Protein AF-A0A1Y1X0S9-F1 (afdb_monomer)

Nearest PDB structures (foldseek):
  7ung-assembly1_A3  TM=1.661E-01  e=7.640E-01  Homo sapiens
  8otz-assembly1_EP  TM=1.850E-01  e=5.235E+00  Bos taurus

Organism: NCBI:txid1314790

Secondary structure (DSSP, 8-state):
---PPPPHHHHHHHHHHHHHHHHHHHHHHHHHHHHTTSS-BTTTB---HHHHHHHS-HHHHHHHHHHHHHHHHHHHHHHT--SHHHHHHHHHHHHHHHHHHHHTTS--------S-PPS-S--------SS-SS---PPPSSPPPHHHHHHHHHHHHHHHHHHHHHTHHHHTTSTHHHHHHHHHHHHHHHHHHHHHHHHHHHHHHHHHHHHHT-HHHHGGGS--HHHHHHHHHHTT-

pLDDT: mean 83.51, std 18.05, range [36.09, 98.62]

Foldseek 3Di:
DDDDDDDPVLVVLLVVLLVLLVVLLVLLVQLLCQLPQNDADVPPDRDDPVLVPVLDDLVVCQVVLLLLLQLLVLLVVLLVDPDPVSSLVLLLLSLVLSVVCVVVPVDDPDDDPPDDDDPDDDPPPPPDDDDGDRTDRDDDPDRGDNSVSSSSSSVSSSSVSVVCNVCSVVCSVDCSSVSVVSSSVSVVVVSVVSVVSVVVSVVVVVVVVVVVVPVVVVVVPDDPVVVVVVVVVVVVD

Mean predicted aligned error: 10.97 Å

Sequence (237 aa):
MDASPSSPKETHNLDQLKELVLKRISTFAYLQRVQNGQAHYFNTILLTAEDLAHFFDNTRLRRRSYNLFILGTSLGPILDITNTSDYIKALNSMTVEYEHYVNEGGKSRKRNFFRKSKPGEGFSANLQDGEYRYLDIPTTPFELDYLEVLNTLCDIFVVTYNKLMENIQDIGRDSLSELVMKIDAKFKKIAAMMCKDLDVLIHNAIKDELFMIDPLRMSKHGPDAAEEWDTLNALHI

Structure (mmCIF, N/CA/C/O backbone):
data_AF-A0A1Y1X0S9-F1
#
_entry.id   AF-A0A1Y1X0S9-F1
#
loop_
_atom_site.group_PDB
_atom_site.id
_atom_site.type_symbol
_atom_site.label_atom_id
_atom_site.label_alt_id
_atom_site.label_comp_id
_atom_site.label_asym_id
_atom_site.label_entity_id
_atom_site.label_seq_id
_atom_site.pdbx_PDB_ins_code
_atom_site.Cartn_x
_atom_site.Cartn_y
_atom_site.Cartn_z
_atom_site.occupancy
_atom_site.B_iso_or_equiv
_atom_site.auth_seq_id
_atom_site.auth_comp_id
_atom_site.auth_asym_id
_atom_site.auth_atom_id
_atom_site.pdbx_PDB_model_num
ATOM 1 N N . MET A 1 1 ? -37.556 3.990 16.499 1.00 38.53 1 MET A N 1
ATOM 2 C CA . MET A 1 1 ? -36.389 4.547 17.212 1.00 38.53 1 MET A CA 1
ATOM 3 C C . MET A 1 1 ? -35.765 5.525 16.246 1.00 38.53 1 MET A C 1
ATOM 5 O O . MET A 1 1 ? -35.111 5.098 15.305 1.00 38.53 1 MET A O 1
ATOM 9 N N . ASP A 1 2 ? -36.137 6.792 16.385 1.00 41.09 2 ASP A N 1
ATOM 10 C CA . ASP A 1 2 ? -35.805 7.841 15.427 1.00 41.09 2 ASP A CA 1
ATOM 11 C C . ASP A 1 2 ? -34.315 8.171 15.498 1.00 41.09 2 ASP A C 1
ATOM 13 O O . ASP A 1 2 ? -33.781 8.461 16.569 1.00 41.09 2 ASP A O 1
ATOM 17 N N . ALA A 1 3 ? -33.640 8.094 14.352 1.00 52.88 3 ALA A N 1
ATOM 18 C CA . ALA A 1 3 ? -32.293 8.612 14.202 1.00 52.88 3 ALA A CA 1
ATOM 19 C C . ALA A 1 3 ? -32.371 10.141 14.271 1.00 52.88 3 ALA A C 1
ATOM 21 O O . ALA A 1 3 ? -32.902 10.782 13.362 1.00 52.88 3 ALA A O 1
ATOM 22 N N . SER A 1 4 ? -31.869 10.722 15.361 1.00 58.66 4 SER A N 1
ATOM 23 C CA . SER A 1 4 ? -31.646 12.164 15.449 1.00 58.66 4 SER A CA 1
ATOM 24 C C . SER A 1 4 ? -30.831 12.630 14.235 1.00 58.66 4 SER A C 1
ATOM 26 O O . SER A 1 4 ? -29.864 11.952 13.872 1.00 58.66 4 SER A O 1
ATOM 28 N N . PRO A 1 5 ? -31.186 13.755 13.592 1.00 56.94 5 PRO A N 1
ATOM 29 C CA . PRO A 1 5 ? -30.449 14.242 12.434 1.00 56.94 5 PRO A CA 1
ATOM 30 C C . PRO A 1 5 ? -29.002 14.563 12.833 1.00 56.94 5 PRO A C 1
ATOM 32 O O . PRO A 1 5 ? -28.766 15.362 13.740 1.00 56.94 5 PRO A O 1
ATOM 35 N N . SER A 1 6 ? -28.044 13.919 12.161 1.00 62.84 6 SER A N 1
ATOM 36 C CA . SER A 1 6 ? -26.607 14.174 12.316 1.00 62.84 6 SER A CA 1
ATOM 37 C C . SER A 1 6 ? -26.278 15.627 11.983 1.00 62.84 6 SER A C 1
ATOM 39 O O . SER A 1 6 ? -26.867 16.205 11.063 1.00 62.84 6 SER A O 1
ATOM 41 N N . SER A 1 7 ? -25.329 16.226 12.703 1.00 73.38 7 SER A N 1
ATOM 42 C CA . SER A 1 7 ? -24.982 17.632 12.483 1.00 73.38 7 SER A CA 1
ATOM 43 C C . SER A 1 7 ? -24.340 17.850 11.094 1.00 73.38 7 SER A C 1
ATOM 45 O O . SER A 1 7 ? -23.652 16.962 10.591 1.00 73.38 7 SER A O 1
ATOM 47 N N . PRO A 1 8 ? -24.474 19.039 10.465 1.00 73.00 8 PRO A N 1
ATOM 48 C CA . PRO A 1 8 ? -23.851 19.324 9.161 1.00 73.00 8 PRO A CA 1
ATOM 49 C C . PRO A 1 8 ? -22.322 19.147 9.130 1.00 73.00 8 PRO A C 1
ATOM 51 O O . PRO A 1 8 ? -21.727 18.947 8.072 1.00 73.00 8 PRO A O 1
ATOM 54 N N . LYS A 1 9 ? -21.665 19.245 10.295 1.00 74.19 9 LYS A N 1
ATOM 55 C CA . LYS A 1 9 ? -20.225 18.994 10.441 1.00 74.19 9 LYS A CA 1
ATOM 56 C C . LYS A 1 9 ? -19.907 17.498 10.422 1.00 74.19 9 LYS A C 1
ATOM 58 O O . LYS A 1 9 ? -18.939 17.103 9.783 1.00 74.19 9 LYS A O 1
ATOM 63 N N . GLU A 1 10 ? -20.722 16.672 11.079 1.00 71.75 10 GLU A N 1
ATOM 64 C CA . GLU A 1 10 ? -20.573 15.209 11.067 1.00 71.75 10 GLU A CA 1
ATOM 65 C C . GLU A 1 10 ? -20.750 14.638 9.661 1.00 71.75 10 GLU A C 1
ATOM 67 O O . GLU A 1 10 ? -19.950 13.809 9.233 1.00 71.75 10 GLU A O 1
ATOM 72 N N . THR A 1 11 ? -21.742 15.129 8.912 1.00 78.50 11 THR A N 1
ATOM 73 C CA . THR A 1 11 ? -21.963 14.697 7.525 1.00 78.50 11 THR A CA 1
ATOM 74 C C . THR A 1 11 ? -20.769 15.038 6.636 1.00 78.50 11 THR A C 1
ATOM 76 O O . THR A 1 11 ? -20.301 14.189 5.884 1.00 78.50 11 THR A O 1
ATOM 79 N N . HIS A 1 12 ? -20.205 16.242 6.780 1.00 83.62 12 HIS A N 1
ATOM 80 C CA . HIS A 1 12 ? -19.043 16.657 5.997 1.00 83.62 12 HIS A CA 1
ATOM 81 C C . HIS A 1 12 ? -17.793 15.815 6.294 1.00 83.62 12 HIS A C 1
ATOM 83 O O . HIS A 1 12 ? -17.089 15.409 5.371 1.00 83.62 12 HIS A O 1
ATOM 89 N N . ASN A 1 13 ? -17.525 15.521 7.569 1.00 83.94 13 ASN A N 1
ATOM 90 C CA . ASN A 1 13 ? -16.376 14.702 7.964 1.00 83.94 13 ASN A CA 1
ATOM 91 C C . ASN A 1 13 ? -16.497 13.261 7.448 1.00 83.94 13 ASN A C 1
ATOM 93 O O . ASN A 1 13 ? -15.514 12.678 6.989 1.00 83.94 13 ASN A O 1
ATOM 97 N N . LEU A 1 14 ? -17.705 12.695 7.493 1.00 89.94 14 LEU A N 1
ATOM 98 C CA . LEU A 1 14 ? -17.984 11.370 6.950 1.00 89.94 14 LEU A CA 1
ATOM 99 C C . LEU A 1 14 ? -17.766 11.324 5.430 1.00 89.94 14 LEU A C 1
ATOM 101 O O . LEU A 1 14 ? -17.151 10.380 4.931 1.00 89.94 14 LEU A O 1
ATOM 105 N N . ASP A 1 15 ? -18.218 12.347 4.704 1.00 92.06 15 ASP A N 1
ATOM 106 C CA . ASP A 1 15 ? -18.026 12.443 3.254 1.00 92.06 15 ASP A CA 1
ATOM 107 C C . ASP A 1 15 ? -16.541 12.538 2.882 1.00 92.06 15 ASP A C 1
ATOM 109 O O . ASP A 1 15 ? -16.080 11.816 1.995 1.00 92.06 15 ASP A O 1
ATOM 113 N N . GLN A 1 16 ? -15.765 13.353 3.606 1.00 92.19 16 GLN A N 1
ATOM 114 C CA . GLN A 1 16 ? -14.313 13.447 3.418 1.00 92.19 16 GLN A CA 1
ATOM 115 C C . GLN A 1 16 ? -13.613 12.104 3.658 1.00 92.19 16 GLN A C 1
ATOM 117 O O . GLN A 1 16 ? -12.748 11.696 2.878 1.00 92.19 16 GLN A O 1
ATOM 122 N N . LEU A 1 17 ? -13.988 11.398 4.729 1.00 95.12 17 LEU A N 1
ATOM 123 C CA . LEU A 1 17 ? -13.414 10.097 5.054 1.00 95.12 17 LEU A CA 1
ATOM 124 C C . LEU A 1 17 ? -13.743 9.061 3.972 1.00 95.12 17 LEU A C 1
ATOM 126 O O . LEU A 1 17 ? -12.865 8.318 3.531 1.00 95.12 17 LEU A O 1
ATOM 130 N N . LYS A 1 18 ? -14.993 9.044 3.502 1.00 96.12 18 LYS A N 1
ATOM 131 C CA . LYS A 1 18 ? -15.447 8.167 2.421 1.00 96.12 18 LYS A CA 1
ATOM 132 C C . LYS A 1 18 ? -14.680 8.428 1.127 1.00 96.12 18 LYS A C 1
ATOM 134 O O . LYS A 1 18 ? -14.218 7.488 0.481 1.00 96.12 18 LYS A O 1
ATOM 139 N N . GLU A 1 19 ? -14.520 9.696 0.756 1.00 97.06 19 GLU A N 1
ATOM 140 C CA . GLU A 1 19 ? -13.765 10.092 -0.431 1.00 97.06 19 GLU A CA 1
ATOM 141 C C . GLU A 1 19 ? -12.302 9.641 -0.339 1.00 97.06 19 GLU A C 1
ATOM 143 O O . GLU A 1 19 ? -11.758 9.090 -1.300 1.00 97.06 19 GLU A O 1
ATOM 148 N N . LEU A 1 20 ? -11.671 9.819 0.825 1.00 97.25 20 LEU A N 1
ATOM 149 C CA . LEU A 1 20 ? -10.306 9.367 1.080 1.00 97.25 20 LEU A CA 1
ATOM 150 C C . LEU A 1 20 ? -10.172 7.852 0.889 1.00 97.25 20 LEU A C 1
ATOM 152 O O . LEU A 1 20 ? -9.290 7.409 0.147 1.00 97.25 20 LEU A O 1
ATOM 156 N N . VAL A 1 21 ? -11.045 7.065 1.524 1.00 98.19 21 VAL A N 1
ATOM 157 C CA . VAL A 1 21 ? -11.010 5.595 1.459 1.00 98.19 21 VAL A CA 1
ATOM 158 C C . VAL A 1 21 ? -11.186 5.113 0.016 1.00 98.19 21 VAL A C 1
ATOM 160 O O . VAL A 1 21 ? -10.375 4.327 -0.473 1.00 98.19 21 VAL A O 1
ATOM 163 N N . LEU A 1 22 ? -12.166 5.656 -0.713 1.00 98.38 22 LEU A N 1
ATOM 164 C CA . LEU A 1 22 ? -12.402 5.323 -2.123 1.00 98.38 22 LEU A CA 1
ATOM 165 C C . LEU A 1 22 ? -11.214 5.678 -3.027 1.00 98.38 22 LEU A C 1
ATOM 167 O O . LEU A 1 22 ? -10.819 4.884 -3.889 1.00 98.38 22 LEU A O 1
ATOM 171 N N . LYS A 1 23 ? -10.605 6.852 -2.822 1.00 98.31 23 LYS A N 1
ATOM 172 C CA . LYS A 1 23 ? -9.402 7.261 -3.559 1.00 98.31 23 LYS A CA 1
ATOM 173 C C . LYS A 1 23 ? -8.240 6.305 -3.308 1.00 98.31 23 LYS A C 1
ATOM 175 O O . LYS A 1 23 ? -7.487 6.014 -4.238 1.00 98.31 23 LYS A O 1
ATOM 180 N N . ARG A 1 24 ? -8.088 5.788 -2.086 1.00 98.25 24 ARG A N 1
ATOM 181 C CA . ARG A 1 24 ? -7.019 4.838 -1.740 1.00 98.25 24 ARG A CA 1
ATOM 182 C C . ARG A 1 24 ? -7.230 3.463 -2.342 1.00 98.25 24 ARG A C 1
ATOM 184 O O . ARG A 1 24 ? -6.286 2.955 -2.942 1.00 98.25 24 ARG A O 1
ATOM 191 N N . ILE A 1 25 ? -8.451 2.930 -2.282 1.00 98.62 25 ILE A N 1
ATOM 192 C CA . ILE A 1 25 ? -8.826 1.693 -2.986 1.00 98.62 25 ILE A CA 1
ATOM 193 C C . ILE A 1 25 ? -8.451 1.816 -4.465 1.00 98.62 25 ILE A C 1
ATOM 195 O O . ILE A 1 25 ? -7.725 0.981 -4.999 1.00 98.62 25 ILE A O 1
ATOM 199 N N . SER A 1 26 ? -8.862 2.919 -5.097 1.00 98.25 26 SER A N 1
ATOM 200 C CA . SER A 1 26 ? -8.573 3.180 -6.510 1.00 98.25 26 SER A CA 1
ATOM 201 C C . SER A 1 26 ? -7.072 3.289 -6.789 1.00 98.25 26 SER A C 1
ATOM 203 O O . SER A 1 26 ? -6.600 2.786 -7.802 1.00 98.25 26 SER A O 1
ATOM 205 N N . THR A 1 27 ? -6.316 3.925 -5.888 1.00 97.88 27 THR A N 1
ATOM 206 C CA . THR A 1 27 ? -4.865 4.112 -6.031 1.00 97.88 27 THR A CA 1
ATOM 207 C C . THR A 1 27 ? -4.131 2.773 -6.011 1.00 97.88 27 THR A C 1
ATOM 209 O O . THR A 1 27 ? -3.364 2.495 -6.928 1.00 97.88 27 THR A O 1
ATOM 212 N N . PHE A 1 28 ? -4.363 1.936 -4.996 1.00 98.25 28 PHE A N 1
ATOM 213 C CA . PHE A 1 28 ? -3.659 0.656 -4.872 1.00 98.25 28 PHE A CA 1
ATOM 214 C C . PHE A 1 28 ? -4.083 -0.343 -5.952 1.00 98.25 28 PHE A C 1
ATOM 216 O O . PHE A 1 28 ? -3.218 -0.970 -6.557 1.00 98.25 28 PHE A O 1
ATOM 223 N N . ALA A 1 29 ? -5.376 -0.400 -6.292 1.00 97.62 29 ALA A N 1
ATOM 224 C CA . ALA A 1 29 ? -5.854 -1.216 -7.409 1.00 97.62 29 ALA A CA 1
ATOM 225 C C . ALA A 1 29 ? -5.250 -0.767 -8.752 1.00 97.62 29 ALA A C 1
ATOM 227 O O . ALA A 1 29 ? -4.944 -1.578 -9.622 1.00 97.62 29 ALA A O 1
ATOM 228 N N . TYR A 1 30 ? -5.063 0.538 -8.954 1.00 96.75 30 TYR A N 1
ATOM 229 C CA . TYR A 1 30 ? -4.401 1.051 -10.149 1.00 96.75 30 TYR A CA 1
ATOM 230 C C . TYR A 1 30 ? -2.908 0.704 -10.187 1.00 96.75 30 TYR A C 1
ATOM 232 O O . TYR A 1 30 ? -2.446 0.214 -11.215 1.00 96.75 30 TYR A O 1
ATOM 240 N N . LEU A 1 31 ? -2.174 0.911 -9.088 1.00 95.56 31 LEU A N 1
ATOM 241 C CA . LEU A 1 31 ? -0.746 0.584 -9.014 1.00 95.56 31 LEU A CA 1
ATOM 242 C C . LEU A 1 31 ? -0.493 -0.897 -9.311 1.00 95.56 31 LEU A C 1
ATOM 244 O O . LEU A 1 31 ? 0.385 -1.211 -10.110 1.00 95.56 31 LEU A O 1
ATOM 248 N N . GLN A 1 32 ? -1.318 -1.781 -8.755 1.00 94.75 32 GLN A N 1
ATOM 249 C CA . GLN A 1 32 ? -1.261 -3.212 -9.035 1.00 94.75 32 GLN A CA 1
ATOM 250 C C . GLN A 1 32 ? -1.503 -3.523 -10.521 1.00 94.75 32 GLN A C 1
ATOM 252 O O . GLN A 1 32 ? -0.747 -4.269 -11.138 1.00 94.75 32 GLN A O 1
ATOM 257 N N . ARG A 1 33 ? -2.537 -2.930 -11.138 1.00 94.50 33 ARG A N 1
ATOM 258 C CA . ARG A 1 33 ? -2.804 -3.137 -12.572 1.00 94.50 33 ARG A CA 1
ATOM 259 C C . ARG A 1 33 ? -1.649 -2.664 -13.447 1.00 94.50 33 ARG A C 1
ATOM 261 O O . ARG A 1 33 ? -1.342 -3.331 -14.427 1.00 94.50 33 ARG A O 1
ATOM 268 N N . VAL A 1 34 ? -1.008 -1.544 -13.111 1.00 93.50 34 VAL A N 1
ATOM 269 C CA . VAL A 1 34 ? 0.185 -1.075 -13.836 1.00 93.50 34 VAL A CA 1
ATOM 270 C C . VAL A 1 34 ? 1.329 -2.081 -13.698 1.00 93.50 34 VAL A C 1
ATOM 272 O O . VAL A 1 34 ? 1.944 -2.438 -14.696 1.00 93.50 34 VAL A O 1
ATOM 275 N N . GLN A 1 35 ? 1.585 -2.576 -12.487 1.00 90.69 35 GLN A N 1
ATOM 276 C CA . GLN A 1 35 ? 2.663 -3.537 -12.214 1.00 90.69 35 GLN A CA 1
ATOM 277 C C . GLN A 1 35 ? 2.447 -4.899 -12.882 1.00 90.69 35 GLN A C 1
ATOM 279 O O . GLN A 1 35 ? 3.408 -5.572 -13.231 1.00 90.69 35 GLN A O 1
ATOM 284 N N . ASN A 1 36 ? 1.196 -5.277 -13.129 1.00 89.75 36 ASN A N 1
ATOM 285 C CA . ASN A 1 36 ? 0.851 -6.503 -13.846 1.00 89.75 36 ASN A CA 1
ATOM 286 C C . ASN A 1 36 ? 0.715 -6.306 -15.368 1.00 89.75 36 ASN A C 1
ATOM 288 O O . ASN A 1 36 ? 0.225 -7.202 -16.055 1.00 89.75 36 ASN A O 1
ATOM 292 N N . GLY A 1 37 ? 1.076 -5.133 -15.907 1.00 89.38 37 GLY A N 1
ATOM 293 C CA . GLY A 1 37 ? 0.943 -4.829 -17.338 1.00 89.38 37 GLY A CA 1
ATOM 294 C C . GLY A 1 37 ? -0.511 -4.759 -17.831 1.00 89.38 37 GLY A C 1
ATOM 295 O O . GLY A 1 37 ? -0.782 -4.922 -19.017 1.00 89.38 37 GLY A O 1
ATOM 296 N N . GLN A 1 38 ? -1.472 -4.535 -16.931 1.00 91.38 38 GLN A N 1
ATOM 297 C CA . GLN A 1 38 ? -2.910 -4.459 -17.226 1.00 91.38 38 GLN A CA 1
ATOM 298 C C . GLN A 1 38 ? -3.417 -3.019 -17.396 1.00 91.38 38 GLN A C 1
ATOM 300 O O . GLN A 1 38 ? -4.575 -2.805 -17.764 1.00 91.38 38 GLN A O 1
ATOM 305 N N . ALA A 1 39 ? -2.591 -2.018 -17.089 1.00 93.31 39 ALA A N 1
ATOM 306 C CA . ALA A 1 39 ? -2.928 -0.610 -17.241 1.00 93.31 39 ALA A CA 1
ATOM 307 C C . ALA A 1 39 ? -1.709 0.210 -17.665 1.00 93.31 39 ALA A C 1
ATOM 309 O O . ALA A 1 39 ? -0.594 -0.030 -17.209 1.00 93.31 39 ALA A O 1
ATOM 310 N N . HIS A 1 40 ? -1.950 1.224 -18.494 1.00 92.31 40 HIS A N 1
ATOM 311 C CA . HIS A 1 40 ? -0.938 2.222 -18.819 1.00 92.31 40 HIS A CA 1
ATOM 312 C C . HIS A 1 40 ? -0.753 3.157 -17.630 1.00 92.31 40 HIS A C 1
ATOM 314 O O . HIS A 1 40 ? -1.737 3.598 -17.023 1.00 92.31 40 HIS A O 1
ATOM 320 N N . TYR A 1 41 ? 0.489 3.523 -17.336 1.00 91.56 41 TYR A N 1
ATOM 321 C CA . TYR A 1 41 ? 0.737 4.531 -16.326 1.00 91.56 41 TYR A CA 1
ATOM 322 C C . TYR A 1 41 ? 0.438 5.929 -16.880 1.00 91.56 41 TYR A C 1
ATOM 324 O O . TYR A 1 41 ? 1.027 6.356 -17.872 1.00 91.56 41 TYR A O 1
ATOM 332 N N . PHE A 1 42 ? -0.527 6.616 -16.266 1.00 87.44 42 PHE A N 1
ATOM 333 C CA . PHE A 1 42 ? -1.089 7.910 -16.668 1.00 87.44 42 PHE A CA 1
ATOM 334 C C . PHE A 1 42 ? -1.511 7.978 -18.143 1.00 87.44 42 PHE A C 1
ATOM 336 O O . PHE A 1 42 ? -1.497 9.047 -18.743 1.00 87.44 42 PHE A O 1
ATOM 343 N N . ASN A 1 43 ? -1.946 6.845 -18.710 1.00 87.00 43 ASN A N 1
ATOM 344 C CA . ASN A 1 43 ? -2.291 6.705 -20.131 1.00 87.00 43 ASN A CA 1
ATOM 345 C C . ASN A 1 43 ? -1.134 7.031 -21.095 1.00 87.00 43 ASN A C 1
ATOM 347 O O . ASN A 1 43 ? -1.390 7.360 -22.250 1.00 87.00 43 ASN A O 1
ATOM 351 N N . THR A 1 44 ? 0.115 6.935 -20.630 1.00 87.81 44 THR A N 1
ATOM 352 C CA . THR A 1 44 ? 1.298 7.255 -21.438 1.00 87.81 44 THR A CA 1
ATOM 353 C C . THR A 1 44 ? 2.024 5.991 -21.882 1.00 87.81 44 THR A C 1
ATOM 355 O O . THR A 1 44 ? 2.088 5.723 -23.072 1.00 87.81 44 THR A O 1
ATOM 358 N N . ILE A 1 45 ? 2.536 5.195 -20.937 1.00 89.69 45 ILE A N 1
ATOM 359 C CA . ILE A 1 45 ? 3.354 4.006 -21.229 1.00 89.69 45 ILE A CA 1
ATOM 360 C C . ILE A 1 45 ? 2.757 2.772 -20.564 1.00 89.69 45 ILE A C 1
ATOM 362 O O . ILE A 1 45 ? 2.290 2.834 -19.422 1.00 89.69 45 ILE A O 1
ATOM 366 N N . LEU A 1 46 ? 2.795 1.647 -21.279 1.00 92.44 46 LEU A N 1
ATOM 367 C CA . LEU A 1 46 ? 2.537 0.322 -20.730 1.00 92.44 46 LEU A CA 1
ATOM 368 C C . LEU A 1 46 ? 3.865 -0.316 -20.322 1.00 92.44 46 LEU A C 1
ATOM 370 O O . LEU A 1 46 ? 4.697 -0.600 -21.175 1.00 92.44 46 LEU A O 1
ATOM 374 N N . LEU A 1 47 ? 4.055 -0.538 -19.024 1.00 91.56 47 LEU A N 1
ATOM 375 C CA . LEU A 1 47 ? 5.254 -1.192 -18.508 1.00 91.56 47 LEU A CA 1
ATOM 376 C C . LEU A 1 47 ? 5.130 -2.705 -18.685 1.00 91.56 47 LEU A C 1
ATOM 378 O O . LEU A 1 47 ? 4.132 -3.301 -18.270 1.00 91.56 47 LEU A O 1
ATOM 382 N N . THR A 1 48 ? 6.138 -3.326 -19.290 1.00 90.88 48 THR A N 1
ATOM 383 C CA . THR A 1 48 ? 6.202 -4.782 -19.417 1.00 90.88 48 THR A CA 1
ATOM 384 C C . THR A 1 48 ? 6.766 -5.418 -18.145 1.00 90.88 48 THR A C 1
ATOM 386 O O . THR A 1 48 ? 7.426 -4.770 -17.329 1.00 90.88 48 THR A O 1
ATOM 389 N N . ALA A 1 49 ? 6.534 -6.722 -17.976 1.00 90.62 49 ALA A N 1
ATOM 390 C CA . ALA A 1 49 ? 7.147 -7.479 -16.885 1.00 90.62 49 ALA A CA 1
ATOM 391 C C . ALA A 1 49 ? 8.688 -7.444 -16.949 1.00 90.62 49 ALA A C 1
ATOM 393 O O . ALA A 1 49 ? 9.342 -7.460 -15.909 1.00 90.62 49 ALA A O 1
ATOM 394 N N . GLU A 1 50 ? 9.262 -7.354 -18.152 1.00 91.06 50 GLU A N 1
ATOM 395 C CA . GLU A 1 50 ? 10.708 -7.249 -18.360 1.00 91.06 50 GLU A CA 1
ATOM 396 C C . GLU A 1 50 ? 11.249 -5.891 -17.895 1.00 91.06 50 GLU A C 1
ATOM 398 O O . GLU A 1 50 ? 12.226 -5.857 -17.147 1.00 91.06 50 GLU A O 1
ATOM 403 N N . ASP A 1 51 ? 10.567 -4.789 -18.232 1.00 91.94 51 ASP A N 1
ATOM 404 C CA . ASP A 1 51 ? 10.942 -3.440 -17.776 1.00 91.94 51 ASP A CA 1
ATOM 405 C C . ASP A 1 51 ? 10.988 -3.366 -16.246 1.00 91.94 51 ASP A C 1
ATOM 407 O O . ASP A 1 51 ? 11.922 -2.824 -15.647 1.00 91.94 51 ASP A O 1
ATOM 411 N N . LEU A 1 52 ? 9.974 -3.951 -15.603 1.00 92.94 52 LEU A N 1
ATOM 412 C CA . LEU A 1 52 ? 9.859 -4.002 -14.151 1.00 92.94 52 LEU A CA 1
ATOM 413 C C . LEU A 1 52 ? 10.950 -4.885 -13.538 1.00 92.94 52 LEU A C 1
ATOM 415 O O . LEU A 1 52 ? 11.624 -4.447 -12.606 1.00 92.94 52 LEU A O 1
ATOM 419 N N . ALA A 1 53 ? 11.164 -6.093 -14.063 1.00 92.06 53 ALA A N 1
ATOM 420 C CA . ALA A 1 53 ? 12.185 -7.010 -13.560 1.00 92.06 53 ALA A CA 1
ATOM 421 C C . ALA A 1 53 ? 13.603 -6.432 -13.700 1.00 92.06 53 ALA A C 1
ATOM 423 O O . ALA A 1 53 ? 14.424 -6.574 -12.794 1.00 92.06 53 ALA A O 1
ATOM 424 N N . HIS A 1 54 ? 13.885 -5.728 -14.799 1.00 91.81 54 HIS A N 1
ATOM 425 C CA . HIS A 1 54 ? 15.169 -5.065 -15.012 1.00 91.81 54 HIS A CA 1
ATOM 426 C C . HIS A 1 54 ? 15.372 -3.875 -14.059 1.00 91.81 54 HIS A C 1
ATOM 428 O O . HIS A 1 54 ? 16.477 -3.628 -13.571 1.00 91.81 54 HIS A O 1
ATOM 434 N N . PHE A 1 55 ? 14.309 -3.121 -13.763 1.00 93.06 55 PHE A N 1
ATOM 435 C CA . PHE A 1 55 ? 14.387 -1.962 -12.877 1.00 93.06 55 PHE A CA 1
ATOM 436 C C . PHE A 1 55 ? 14.484 -2.340 -11.388 1.00 93.06 55 PHE A C 1
ATOM 438 O O . PHE A 1 55 ? 15.257 -1.738 -10.626 1.00 93.06 55 PHE A O 1
ATOM 445 N N . PHE A 1 56 ? 13.704 -3.333 -10.956 1.00 93.94 56 PHE A N 1
ATOM 446 C CA . PHE A 1 56 ? 13.568 -3.738 -9.560 1.00 93.94 56 PHE A CA 1
ATOM 447 C C . PHE A 1 56 ? 14.491 -4.912 -9.197 1.00 93.94 56 PHE A C 1
ATOM 449 O O . PHE A 1 56 ? 14.055 -6.041 -9.012 1.00 93.94 56 PHE A O 1
ATOM 456 N N . ASP A 1 57 ? 15.781 -4.620 -9.011 1.00 94.06 57 ASP A N 1
ATOM 457 C CA . ASP A 1 57 ? 16.758 -5.615 -8.547 1.00 94.06 57 ASP A CA 1
ATOM 458 C C . ASP A 1 57 ? 16.489 -6.098 -7.104 1.00 94.06 57 ASP A C 1
ATOM 460 O O . ASP A 1 57 ? 16.556 -5.322 -6.139 1.00 94.06 57 ASP A O 1
ATOM 464 N N . ASN A 1 58 ? 16.246 -7.404 -6.958 1.00 93.94 58 ASN A N 1
ATOM 465 C CA . ASN A 1 58 ? 15.937 -8.058 -5.682 1.00 93.94 58 ASN A CA 1
ATOM 466 C C . ASN A 1 58 ? 17.079 -7.950 -4.662 1.00 93.94 58 ASN A C 1
ATOM 468 O O . ASN A 1 58 ? 16.823 -7.703 -3.480 1.00 93.94 58 ASN A O 1
ATOM 472 N N . THR A 1 59 ? 18.337 -8.008 -5.111 1.00 93.31 59 THR A N 1
ATOM 473 C CA . THR A 1 59 ? 19.504 -7.916 -4.218 1.00 93.31 59 THR A CA 1
ATOM 474 C C . THR A 1 59 ? 19.556 -6.550 -3.529 1.00 93.31 59 THR A C 1
ATOM 476 O O . THR A 1 59 ? 19.702 -6.447 -2.306 1.00 93.31 59 THR A O 1
ATOM 479 N N . ARG A 1 60 ? 19.394 -5.476 -4.310 1.00 94.69 60 ARG A N 1
ATOM 480 C CA . ARG A 1 60 ? 19.374 -4.084 -3.847 1.00 94.69 60 ARG A CA 1
ATOM 481 C C . ARG A 1 60 ? 18.145 -3.785 -2.997 1.00 94.69 60 ARG A C 1
ATOM 483 O O . ARG A 1 60 ? 18.232 -3.010 -2.042 1.00 94.69 60 ARG A O 1
ATOM 490 N N . LEU A 1 61 ? 17.003 -4.385 -3.329 1.00 95.25 61 LEU A N 1
ATOM 491 C CA . LEU A 1 61 ? 15.725 -4.129 -2.663 1.00 95.25 61 LEU A CA 1
ATOM 492 C C . LEU A 1 61 ? 15.442 -5.060 -1.488 1.00 95.25 61 LEU A C 1
ATOM 494 O O . LEU A 1 61 ? 14.497 -4.800 -0.750 1.00 95.25 61 LEU A O 1
ATOM 498 N N . ARG A 1 62 ? 16.297 -6.050 -1.220 1.00 93.25 62 ARG A N 1
ATOM 499 C CA . ARG A 1 62 ? 16.118 -7.081 -0.189 1.00 93.25 62 ARG A CA 1
ATOM 500 C C . ARG A 1 62 ? 15.560 -6.574 1.140 1.00 93.25 62 ARG A C 1
ATOM 502 O O . ARG A 1 62 ? 14.607 -7.134 1.676 1.00 93.25 62 ARG A O 1
ATOM 509 N N . ARG A 1 63 ? 16.139 -5.503 1.695 1.00 92.56 63 ARG A N 1
ATOM 510 C CA . ARG A 1 63 ? 15.674 -4.929 2.972 1.00 92.56 63 ARG A CA 1
ATOM 511 C C . ARG A 1 63 ? 14.276 -4.323 2.853 1.00 92.56 63 ARG A C 1
ATOM 513 O O . ARG A 1 63 ? 13.471 -4.457 3.767 1.00 92.56 63 ARG A O 1
ATOM 520 N N . ARG A 1 64 ? 13.994 -3.649 1.740 1.00 94.62 64 ARG A N 1
ATOM 521 C CA . ARG A 1 64 ? 12.686 -3.055 1.463 1.00 94.62 64 ARG A CA 1
ATOM 522 C C . ARG A 1 64 ? 11.639 -4.143 1.234 1.00 94.62 64 ARG A C 1
ATOM 524 O O . ARG A 1 64 ? 10.585 -4.050 1.851 1.00 94.62 64 ARG A O 1
ATOM 531 N N . SER A 1 65 ? 11.949 -5.181 0.454 1.00 95.94 65 SER A N 1
ATOM 532 C CA . SER A 1 65 ? 11.082 -6.352 0.269 1.00 95.94 65 SER A CA 1
ATOM 533 C C . SER A 1 65 ? 10.722 -6.974 1.614 1.00 95.94 65 SER A C 1
ATOM 535 O O . SER A 1 65 ? 9.554 -7.185 1.902 1.00 95.94 65 SER A O 1
ATOM 537 N N . TYR A 1 66 ? 11.710 -7.180 2.487 1.00 94.94 66 TYR A N 1
ATOM 538 C CA . TYR A 1 66 ? 11.478 -7.770 3.804 1.00 94.94 66 TYR A CA 1
ATOM 539 C C . TYR A 1 66 ? 10.619 -6.892 4.724 1.00 94.94 66 TYR A C 1
ATOM 541 O O . TYR A 1 66 ? 9.710 -7.392 5.379 1.00 94.94 66 TYR A O 1
ATOM 549 N N . ASN A 1 67 ? 10.847 -5.576 4.738 1.00 95.31 67 ASN A N 1
ATOM 550 C CA . ASN A 1 67 ? 10.004 -4.658 5.505 1.00 95.31 67 ASN A CA 1
ATOM 551 C C . ASN A 1 67 ? 8.550 -4.674 4.999 1.00 95.31 67 ASN A C 1
ATOM 553 O O . ASN A 1 67 ? 7.620 -4.775 5.794 1.00 95.31 67 ASN A O 1
ATOM 557 N N . LEU A 1 68 ? 8.343 -4.611 3.681 1.00 96.56 68 LEU A N 1
ATOM 558 C CA . LEU A 1 68 ? 7.002 -4.667 3.094 1.00 96.56 68 LEU A CA 1
ATOM 559 C C . LEU A 1 68 ? 6.323 -6.021 3.337 1.00 96.56 68 LEU A C 1
ATOM 561 O O . LEU A 1 68 ? 5.124 -6.057 3.602 1.00 96.56 68 LEU A O 1
ATOM 565 N N . PHE A 1 69 ? 7.092 -7.109 3.322 1.00 96.44 69 PHE A N 1
ATOM 566 C CA . PHE A 1 69 ? 6.604 -8.447 3.636 1.00 96.44 69 PHE A CA 1
ATOM 567 C C . PHE A 1 69 ? 6.093 -8.540 5.076 1.00 96.44 69 PHE A C 1
ATOM 569 O O . PHE A 1 69 ? 4.964 -8.971 5.277 1.00 96.44 69 PHE A O 1
ATOM 576 N N . ILE A 1 70 ? 6.863 -8.044 6.053 1.00 95.50 70 ILE A N 1
ATOM 577 C CA . ILE A 1 70 ? 6.436 -7.953 7.462 1.00 95.50 70 ILE A CA 1
ATOM 578 C C . ILE A 1 70 ? 5.124 -7.184 7.587 1.00 95.50 70 ILE A C 1
ATOM 580 O O . ILE A 1 70 ? 4.224 -7.611 8.305 1.00 95.50 70 ILE A O 1
ATOM 584 N N . LEU A 1 71 ? 4.994 -6.048 6.896 1.00 96.94 71 LEU A N 1
ATOM 585 C CA . LEU A 1 71 ? 3.756 -5.274 6.929 1.00 96.94 71 LEU A CA 1
ATOM 586 C C . LEU A 1 71 ? 2.573 -6.086 6.382 1.00 96.94 71 LEU A C 1
ATOM 588 O O . LEU A 1 71 ? 1.514 -6.112 7.006 1.00 96.94 71 LEU A O 1
ATOM 592 N N . GLY A 1 72 ? 2.763 -6.753 5.242 1.00 96.44 72 GLY A N 1
ATOM 593 C CA . GLY A 1 72 ? 1.744 -7.591 4.614 1.00 96.44 72 GLY A CA 1
ATOM 594 C C . GLY A 1 72 ? 1.300 -8.750 5.507 1.00 96.44 72 GLY A C 1
ATOM 595 O O . GLY A 1 72 ? 0.103 -8.927 5.725 1.00 96.44 72 GLY A O 1
ATOM 596 N N . THR A 1 73 ? 2.239 -9.502 6.088 1.00 94.56 73 THR A N 1
ATOM 597 C CA . THR A 1 73 ? 1.914 -10.633 6.974 1.00 94.56 73 THR A CA 1
ATOM 598 C C . THR A 1 73 ? 1.259 -10.171 8.273 1.00 94.56 73 THR A C 1
ATOM 600 O O . THR A 1 73 ? 0.285 -10.776 8.718 1.00 94.56 73 THR A O 1
ATOM 603 N N . SER A 1 74 ? 1.716 -9.049 8.835 1.00 96.31 74 SER A N 1
ATOM 604 C CA . SER A 1 74 ? 1.147 -8.458 10.055 1.00 96.31 74 SER A CA 1
ATOM 605 C C . SER A 1 74 ? -0.286 -7.956 9.863 1.00 96.31 74 SER A C 1
ATOM 607 O O . SER A 1 74 ? -1.055 -7.917 10.820 1.00 96.31 74 SER A O 1
ATOM 609 N N . LEU A 1 75 ? -0.679 -7.578 8.641 1.00 96.88 75 LEU A N 1
ATOM 610 C CA . LEU A 1 75 ? -2.052 -7.161 8.341 1.00 96.88 75 LEU A CA 1
ATOM 611 C C . LEU A 1 75 ? -3.051 -8.323 8.378 1.00 96.88 75 LEU A C 1
ATOM 613 O O . LEU A 1 75 ? -4.205 -8.087 8.726 1.00 96.88 75 LEU A O 1
ATOM 617 N N . GLY A 1 76 ? -2.628 -9.555 8.077 1.00 94.50 76 GLY A N 1
ATOM 618 C CA . GLY A 1 76 ? -3.512 -10.726 8.012 1.00 94.50 76 GLY A CA 1
ATOM 619 C C . GLY A 1 76 ? -4.365 -10.912 9.276 1.00 94.50 76 GLY A C 1
ATOM 620 O O . GLY A 1 76 ? -5.582 -10.756 9.202 1.00 94.50 76 GLY A O 1
ATOM 621 N N . PRO A 1 77 ? -3.758 -11.123 10.460 1.00 94.94 77 PRO A N 1
ATOM 622 C CA . PRO A 1 77 ? -4.507 -11.285 11.710 1.00 94.94 77 PRO A CA 1
ATOM 623 C C . PRO A 1 77 ? -5.345 -10.058 12.103 1.00 94.94 77 PRO A C 1
ATOM 625 O O . PRO A 1 77 ? -6.364 -10.183 12.779 1.00 94.94 77 PRO A O 1
ATOM 628 N N . ILE A 1 78 ? -4.930 -8.853 11.695 1.00 97.38 78 ILE A N 1
ATOM 629 C CA . ILE A 1 78 ? -5.675 -7.613 11.958 1.00 97.38 78 ILE A CA 1
ATOM 630 C C . ILE A 1 78 ? -6.972 -7.591 11.139 1.00 97.38 78 ILE A C 1
ATOM 632 O O . ILE A 1 78 ? -8.016 -7.156 11.630 1.00 97.38 78 ILE A O 1
ATOM 636 N N . LEU A 1 79 ? -6.935 -8.096 9.904 1.00 97.06 79 LEU A N 1
ATOM 637 C CA . LEU A 1 79 ? -8.106 -8.201 9.034 1.00 97.06 79 LEU A CA 1
ATOM 638 C C . LEU A 1 79 ? -9.146 -9.209 9.541 1.00 97.06 79 LEU A C 1
ATOM 640 O O . LEU A 1 79 ? -10.316 -9.060 9.191 1.00 97.06 79 LEU A O 1
ATOM 644 N N . ASP A 1 80 ? -8.791 -10.122 10.441 1.00 96.44 80 ASP A N 1
ATOM 645 C CA . ASP A 1 80 ? -9.746 -11.049 11.064 1.00 96.44 80 ASP A CA 1
ATOM 646 C C . ASP A 1 80 ? -10.541 -10.420 12.231 1.00 96.44 80 ASP A C 1
ATOM 648 O O . ASP A 1 80 ? -11.548 -10.971 12.678 1.00 96.44 80 ASP A O 1
ATOM 652 N N . ILE A 1 81 ? -10.145 -9.237 12.726 1.00 97.31 81 ILE A N 1
ATOM 653 C CA . ILE A 1 81 ? -10.825 -8.566 13.850 1.00 97.31 81 ILE A CA 1
ATOM 654 C C . ILE A 1 81 ? -12.194 -8.038 13.407 1.00 97.31 81 ILE A C 1
ATOM 656 O O . ILE A 1 81 ? -12.2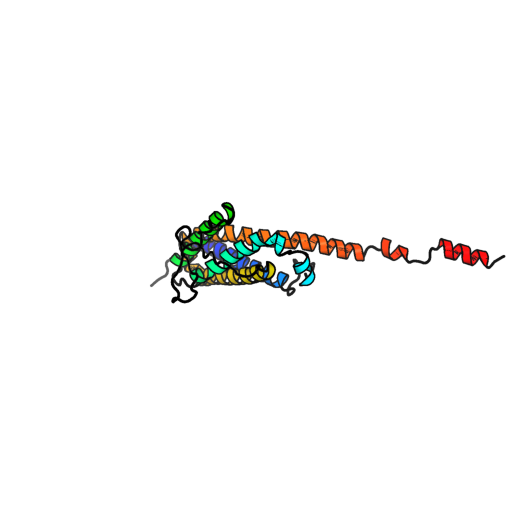75 -7.095 12.624 1.00 97.31 81 ILE A O 1
ATOM 660 N N . THR A 1 82 ? -13.284 -8.599 13.924 1.00 96.12 82 THR A N 1
ATOM 661 C CA . THR A 1 82 ? -14.649 -8.230 13.507 1.00 96.12 82 THR A CA 1
ATOM 662 C C . THR A 1 82 ? -15.136 -6.907 14.094 1.00 96.12 82 THR A C 1
ATOM 664 O O . THR A 1 82 ? -15.847 -6.166 13.423 1.00 96.12 82 THR A O 1
ATOM 667 N N . ASN A 1 83 ? -14.758 -6.582 15.334 1.00 95.88 83 ASN A N 1
ATOM 668 C CA . ASN A 1 83 ? -15.153 -5.327 15.968 1.00 95.88 83 ASN A CA 1
ATOM 669 C C . ASN A 1 83 ? -14.427 -4.131 15.324 1.00 95.88 83 ASN A C 1
ATOM 671 O O . ASN A 1 83 ? -13.200 -4.063 15.350 1.00 95.88 83 ASN A O 1
ATOM 675 N N . THR A 1 84 ? -15.181 -3.156 14.810 1.00 94.88 84 THR A N 1
ATOM 676 C CA . THR A 1 84 ? -14.648 -1.974 14.108 1.00 94.88 84 THR A CA 1
ATOM 677 C C . THR A 1 84 ? -13.681 -1.143 14.955 1.00 94.88 84 THR A C 1
ATOM 679 O O . THR A 1 84 ? -12.635 -0.717 14.464 1.00 94.88 84 THR A O 1
ATOM 682 N N . SER A 1 85 ? -13.996 -0.916 16.235 1.00 94.88 85 SER A N 1
ATOM 683 C CA . SER A 1 85 ? -13.149 -0.114 17.128 1.00 94.88 85 SER A CA 1
ATOM 684 C C . SER A 1 85 ? -11.818 -0.811 17.396 1.00 94.88 85 SER A C 1
ATOM 686 O O . SER A 1 85 ? -10.758 -0.190 17.288 1.00 94.88 85 SER A O 1
ATOM 688 N N . ASP A 1 86 ? -11.868 -2.107 17.706 1.00 96.00 86 ASP A N 1
ATOM 689 C CA . ASP A 1 86 ? -10.676 -2.908 17.985 1.00 96.00 86 ASP A CA 1
ATOM 690 C C . ASP A 1 86 ? -9.822 -3.088 16.732 1.00 96.00 86 ASP A C 1
ATOM 692 O O . ASP A 1 86 ? -8.602 -2.954 16.806 1.00 96.00 86 ASP A O 1
ATOM 696 N N . TYR A 1 87 ? -10.455 -3.287 15.572 1.00 97.44 87 TYR A N 1
ATOM 697 C CA . TYR A 1 87 ? -9.785 -3.354 14.277 1.00 97.44 87 TYR A CA 1
ATOM 698 C C . TYR A 1 87 ? -8.962 -2.091 14.010 1.00 97.44 87 TYR A C 1
ATOM 700 O O . TYR A 1 87 ? -7.766 -2.179 13.744 1.00 97.44 87 TYR A O 1
ATOM 708 N N . ILE A 1 88 ? -9.563 -0.905 14.143 1.00 97.12 88 ILE A N 1
ATOM 709 C CA . ILE A 1 88 ? -8.884 0.370 13.857 1.00 97.12 88 ILE A CA 1
ATOM 710 C C . ILE A 1 88 ? -7.775 0.649 14.866 1.00 97.12 88 ILE A C 1
ATOM 712 O O . ILE A 1 88 ? -6.698 1.113 14.487 1.00 97.12 88 ILE A O 1
ATOM 716 N N . LYS A 1 89 ? -8.005 0.353 16.149 1.00 96.31 89 LYS A N 1
ATOM 717 C CA . LYS A 1 89 ? -6.981 0.511 17.188 1.00 96.31 89 LYS A CA 1
ATOM 718 C C . LYS A 1 89 ? -5.800 -0.422 16.946 1.00 96.31 89 LYS A C 1
ATOM 720 O O . LYS A 1 89 ? -4.662 0.040 16.991 1.00 96.31 89 LYS A O 1
ATOM 725 N N . ALA A 1 90 ? -6.058 -1.695 16.652 1.00 97.75 90 ALA A N 1
ATOM 726 C CA . ALA A 1 90 ? -5.025 -2.681 16.359 1.00 97.75 90 ALA A CA 1
ATOM 727 C C . ALA A 1 90 ? -4.257 -2.322 15.078 1.00 97.75 90 ALA A C 1
ATOM 729 O O . ALA A 1 90 ? -3.028 -2.320 15.088 1.00 97.75 90 ALA A O 1
ATOM 730 N N . LEU A 1 91 ? -4.958 -1.909 14.017 1.00 98.00 91 LEU A N 1
ATOM 731 C CA . LEU A 1 91 ? -4.357 -1.433 12.771 1.00 98.00 91 LEU A CA 1
ATOM 732 C C . LEU A 1 91 ? -3.456 -0.213 13.007 1.00 98.00 91 LEU A C 1
ATOM 734 O O . LEU A 1 91 ? -2.310 -0.189 12.560 1.00 98.00 91 LEU A O 1
ATOM 738 N N . ASN A 1 92 ? -3.929 0.781 13.764 1.00 97.62 92 ASN A N 1
ATOM 739 C CA . ASN A 1 92 ? -3.122 1.946 14.113 1.00 97.62 92 ASN A CA 1
ATOM 740 C C . ASN A 1 92 ? -1.882 1.547 14.930 1.00 97.62 92 ASN A C 1
ATOM 742 O O . ASN A 1 92 ? -0.778 1.958 14.578 1.00 97.62 92 ASN A O 1
ATOM 746 N N . SER A 1 93 ? -2.033 0.727 15.974 1.00 97.06 93 SER A N 1
ATOM 747 C CA . SER A 1 93 ? -0.906 0.235 16.778 1.00 97.06 93 SER A CA 1
ATOM 748 C C . SER A 1 93 ? 0.117 -0.528 15.936 1.00 97.06 93 SER A C 1
ATOM 750 O O . SER A 1 93 ? 1.300 -0.209 16.002 1.00 97.06 93 SER A O 1
ATOM 752 N N . MET A 1 94 ? -0.329 -1.444 15.075 1.00 97.25 94 MET A N 1
ATOM 753 C CA . MET A 1 94 ? 0.537 -2.186 14.157 1.00 97.25 94 MET A CA 1
ATOM 754 C C . MET A 1 94 ? 1.320 -1.244 13.237 1.00 97.25 94 MET A C 1
ATOM 756 O O . MET A 1 94 ? 2.533 -1.361 13.104 1.00 97.25 94 MET A O 1
ATOM 760 N N . THR A 1 95 ? 0.664 -0.235 12.656 1.00 97.19 95 THR A N 1
ATOM 761 C CA . THR A 1 95 ? 1.349 0.723 11.772 1.00 97.19 95 THR A CA 1
ATOM 762 C C . THR A 1 95 ? 2.346 1.629 12.513 1.00 97.19 95 THR A C 1
ATOM 764 O O . THR A 1 95 ? 3.261 2.190 11.904 1.00 97.19 95 THR A O 1
ATOM 767 N N . VAL A 1 96 ? 2.180 1.830 13.825 1.00 96.31 96 VAL A N 1
ATOM 768 C CA . VAL A 1 96 ? 3.152 2.530 14.684 1.00 96.31 96 VAL A CA 1
ATOM 769 C C . VAL A 1 96 ? 4.346 1.630 14.977 1.00 96.31 96 VAL A C 1
ATOM 771 O O . VAL A 1 96 ? 5.480 2.064 14.786 1.00 96.31 96 VAL A O 1
ATOM 774 N N . GLU A 1 97 ? 4.090 0.383 15.362 1.00 95.44 97 GLU A N 1
ATOM 775 C CA . GLU A 1 97 ? 5.120 -0.638 15.556 1.00 95.44 97 GLU A CA 1
ATOM 776 C C . GLU A 1 97 ? 5.960 -0.826 14.284 1.00 95.44 97 GLU A C 1
ATOM 778 O O . GLU A 1 97 ? 7.188 -0.824 14.349 1.00 95.44 97 GLU A O 1
ATOM 783 N N . TYR A 1 98 ? 5.317 -0.890 13.113 1.00 95.69 98 TYR A N 1
ATOM 784 C CA . TYR 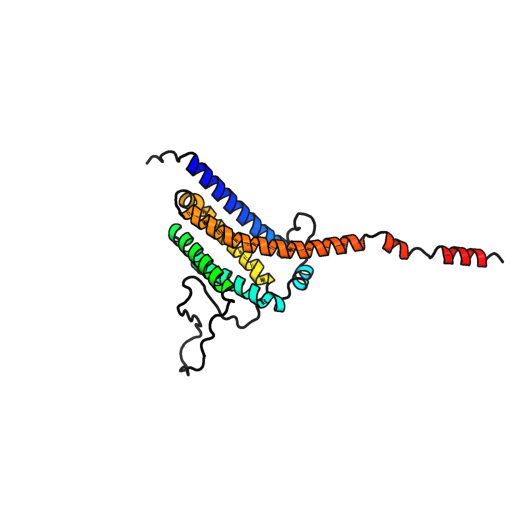A 1 98 ? 5.988 -1.005 11.818 1.00 95.69 98 TYR A CA 1
ATOM 785 C C . TYR A 1 98 ? 6.958 0.152 11.553 1.00 95.69 98 TYR A C 1
ATOM 787 O O . TYR A 1 98 ? 8.112 -0.072 11.188 1.00 95.69 98 TYR A O 1
ATOM 795 N N . GLU A 1 99 ? 6.517 1.401 11.748 1.00 94.88 99 GLU A N 1
ATOM 796 C CA . GLU A 1 99 ? 7.398 2.558 11.556 1.00 94.88 99 GLU A CA 1
ATOM 797 C C . GLU A 1 99 ? 8.584 2.525 12.527 1.00 94.88 99 GLU A C 1
ATOM 799 O O . GLU A 1 99 ? 9.708 2.810 12.115 1.00 94.88 99 GLU A O 1
ATOM 804 N N . HIS A 1 100 ? 8.355 2.142 13.786 1.00 93.44 100 HIS A N 1
ATOM 805 C CA . HIS A 1 100 ? 9.424 1.975 14.768 1.00 93.44 100 HIS A CA 1
ATOM 806 C C . HIS A 1 100 ? 10.461 0.949 14.292 1.00 93.44 100 HIS A C 1
ATOM 808 O O . HIS A 1 100 ? 11.641 1.276 14.159 1.00 93.44 100 HIS A O 1
ATOM 814 N N . TYR A 1 101 ? 10.007 -0.246 13.915 1.00 92.00 101 TYR A N 1
ATOM 815 C CA . TYR A 1 101 ? 10.856 -1.326 13.418 1.00 92.00 101 TYR A CA 1
ATOM 816 C C . TYR A 1 101 ? 11.700 -0.916 12.197 1.00 92.00 101 TYR A C 1
ATOM 818 O O . TYR A 1 101 ? 12.904 -1.194 12.119 1.00 92.00 101 TYR A O 1
ATOM 826 N N . VAL A 1 102 ? 11.087 -0.218 11.234 1.00 92.25 102 VAL A N 1
ATOM 827 C CA . VAL A 1 102 ? 11.782 0.263 10.031 1.00 92.25 102 VAL A CA 1
ATOM 828 C C . VAL A 1 102 ? 12.851 1.300 10.389 1.00 92.25 102 VAL A C 1
ATOM 830 O O . VAL A 1 102 ? 13.970 1.222 9.863 1.00 92.25 102 VAL A O 1
ATOM 833 N N . ASN A 1 103 ? 12.531 2.227 11.299 1.00 90.75 103 ASN A N 1
ATOM 834 C CA . ASN A 1 103 ? 13.434 3.288 11.754 1.00 90.75 103 ASN A CA 1
ATOM 835 C C . ASN A 1 103 ? 14.647 2.739 12.519 1.00 90.75 103 ASN A C 1
ATOM 837 O O . ASN A 1 103 ? 15.756 3.242 12.345 1.00 90.75 103 ASN A O 1
ATOM 841 N N . GLU A 1 104 ? 14.477 1.670 13.298 1.00 87.38 104 GLU A N 1
ATOM 842 C CA . GLU A 1 104 ? 15.563 1.039 14.063 1.00 87.38 104 GLU A CA 1
ATOM 843 C C . GLU A 1 104 ? 16.545 0.214 13.224 1.00 87.38 104 GLU A C 1
ATOM 845 O O . GLU A 1 104 ? 17.560 -0.279 13.725 1.00 87.38 104 GLU A O 1
ATOM 850 N N . GLY A 1 105 ? 16.291 0.054 11.927 1.00 81.56 105 GLY A N 1
ATOM 851 C CA . GLY A 1 105 ? 17.200 -0.688 11.063 1.00 81.56 105 GLY A CA 1
ATOM 852 C C . GLY A 1 105 ? 16.679 -2.042 10.593 1.00 81.56 105 GLY A C 1
ATOM 853 O O . GLY A 1 105 ? 17.410 -2.723 9.873 1.00 81.56 105 GLY A O 1
ATOM 854 N N . GLY A 1 106 ? 15.471 -2.456 10.992 1.00 68.50 106 GLY A N 1
ATOM 855 C CA . GLY A 1 106 ? 14.941 -3.794 10.709 1.00 68.50 106 GLY A CA 1
ATOM 856 C C . GLY A 1 106 ? 15.750 -4.929 11.356 1.00 68.50 106 GLY A C 1
ATOM 857 O O . GLY A 1 106 ? 15.761 -6.062 10.873 1.00 68.50 106 GLY A O 1
ATOM 858 N N . LYS A 1 107 ? 16.497 -4.636 12.427 1.00 65.38 107 LYS A N 1
ATOM 859 C CA . LYS A 1 107 ? 17.335 -5.623 13.114 1.00 65.38 107 LYS A CA 1
ATOM 860 C C . LYS A 1 107 ? 16.554 -6.248 14.263 1.00 65.38 107 LYS A C 1
ATOM 862 O O . LYS A 1 107 ? 16.612 -5.756 15.380 1.00 65.38 107 LYS A O 1
ATOM 867 N N . SER A 1 108 ? 15.915 -7.390 14.021 1.00 57.44 108 SER A N 1
ATOM 868 C CA . SER A 1 108 ? 15.579 -8.280 15.136 1.00 57.44 108 SER A CA 1
ATOM 869 C C . SER A 1 108 ? 16.898 -8.837 15.687 1.00 57.44 108 SER A C 1
ATOM 871 O O . SER A 1 108 ? 17.695 -9.411 14.933 1.00 57.44 108 SER A O 1
ATOM 873 N N . ARG A 1 109 ? 17.208 -8.596 16.970 1.00 52.62 109 ARG A N 1
ATOM 874 C CA . ARG A 1 109 ? 18.407 -9.153 17.620 1.00 52.62 109 ARG A CA 1
ATOM 875 C C . ARG A 1 109 ? 18.381 -10.670 17.437 1.00 52.62 109 ARG A C 1
ATOM 877 O O . ARG A 1 109 ? 17.555 -11.353 18.034 1.00 52.62 109 ARG A O 1
ATOM 884 N N . LYS A 1 110 ? 19.282 -11.203 16.605 1.00 47.31 110 LYS A N 1
ATOM 885 C CA . LYS A 1 110 ? 19.416 -12.649 16.398 1.00 47.31 1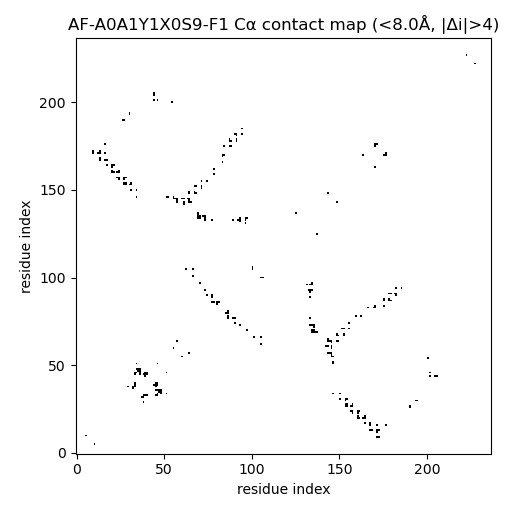10 LYS A CA 1
ATOM 886 C C . LYS A 1 110 ? 19.619 -13.314 17.761 1.00 47.31 110 LYS A C 1
ATOM 888 O O . LYS A 1 110 ? 20.648 -13.103 18.398 1.00 47.31 110 LYS A O 1
ATOM 893 N N . ARG A 1 111 ? 18.639 -14.099 18.216 1.00 52.06 111 ARG A N 1
ATOM 894 C CA . ARG A 1 111 ? 18.820 -14.978 19.374 1.00 52.06 111 ARG A CA 1
ATOM 895 C C . ARG A 1 111 ? 19.831 -16.058 18.998 1.00 52.06 111 ARG A C 1
ATOM 897 O O . ARG A 1 111 ? 19.764 -16.642 17.919 1.00 52.06 111 ARG A O 1
ATOM 904 N N . ASN A 1 112 ? 20.785 -16.305 19.888 1.00 39.03 112 ASN A N 1
ATOM 905 C CA . ASN A 1 112 ? 21.774 -17.362 19.727 1.00 39.03 112 ASN A CA 1
ATOM 906 C C . ASN A 1 112 ? 21.065 -18.724 19.779 1.00 39.03 112 ASN A C 1
ATOM 908 O O . ASN A 1 112 ? 20.679 -19.184 20.850 1.00 39.03 112 ASN A O 1
ATOM 912 N N . PHE A 1 113 ? 20.942 -19.390 18.629 1.00 51.00 113 PHE A N 1
ATOM 913 C CA . PHE A 1 113 ? 20.354 -20.730 18.482 1.00 51.00 113 PHE A CA 1
ATOM 914 C C . PHE A 1 113 ? 21.195 -21.866 19.104 1.00 51.00 113 PHE A C 1
ATOM 916 O O . PHE A 1 113 ? 20.870 -23.040 18.948 1.00 51.00 113 PHE A O 1
ATOM 923 N N . PHE A 1 114 ? 22.245 -21.558 19.870 1.00 48.34 114 PHE A N 1
ATOM 924 C CA . PHE A 1 114 ? 22.983 -22.549 20.656 1.00 48.34 114 PHE A CA 1
ATOM 925 C C . PHE A 1 114 ? 22.255 -22.860 21.970 1.00 48.34 114 PHE A C 1
ATOM 927 O O . PHE A 1 114 ? 22.764 -22.631 23.066 1.00 48.34 114 PHE A O 1
ATOM 934 N N . ARG A 1 115 ? 21.048 -23.425 21.866 1.00 50.91 115 ARG A N 1
ATOM 935 C CA . ARG A 1 115 ? 20.412 -24.138 22.975 1.00 50.91 115 ARG A CA 1
ATOM 936 C C . ARG A 1 115 ? 19.957 -25.500 22.466 1.00 50.91 115 ARG A C 1
ATOM 938 O O . ARG A 1 115 ? 19.035 -25.609 21.673 1.00 50.91 115 ARG A O 1
ATOM 945 N N . LYS A 1 116 ? 20.680 -26.529 22.907 1.00 47.16 116 LYS A N 1
ATOM 946 C CA . LYS A 1 116 ? 20.508 -27.952 22.590 1.00 47.16 116 LYS A CA 1
ATOM 947 C C . LYS A 1 116 ? 19.054 -28.376 22.876 1.00 47.16 116 LYS A C 1
ATOM 949 O O . LYS A 1 116 ? 18.703 -28.569 24.039 1.00 47.16 116 LYS A O 1
ATOM 954 N N . SER A 1 117 ? 18.206 -28.473 21.854 1.00 44.91 117 SER A N 1
ATOM 955 C CA . SER A 1 117 ? 16.824 -28.953 21.981 1.00 44.91 117 SER A CA 1
ATOM 956 C C . SER A 1 117 ? 16.751 -30.474 21.798 1.00 44.91 117 SER A C 1
ATOM 958 O O . SER A 1 117 ? 17.462 -31.062 20.983 1.00 44.91 117 SER A O 1
ATOM 960 N N . LYS A 1 118 ? 15.914 -31.119 22.620 1.00 40.72 118 LYS A N 1
ATOM 961 C CA . LYS A 1 118 ? 15.546 -32.540 22.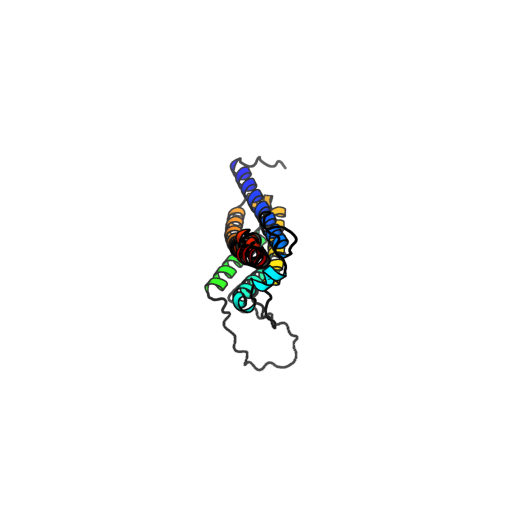510 1.00 40.72 118 LYS A CA 1
ATOM 962 C C . LYS A 1 118 ? 14.678 -32.768 21.258 1.00 40.72 118 LYS A C 1
ATOM 964 O O . LYS A 1 118 ? 13.920 -31.869 20.899 1.00 40.72 118 LYS A O 1
ATOM 969 N N . PRO A 1 119 ? 14.739 -33.952 20.625 1.00 38.44 119 PRO A N 1
ATOM 970 C CA . PRO A 1 119 ? 13.917 -34.268 19.461 1.00 38.44 119 PRO A CA 1
ATOM 971 C C . PRO A 1 119 ? 12.492 -34.636 19.900 1.00 38.44 119 PRO A C 1
ATOM 973 O O . PRO A 1 119 ? 12.335 -35.508 20.755 1.00 38.44 119 PRO A O 1
ATOM 976 N N . GLY A 1 120 ? 11.463 -33.999 19.327 1.00 45.62 120 GLY A N 1
ATOM 977 C CA . GLY A 1 120 ? 10.081 -34.448 19.541 1.00 45.62 120 GLY A CA 1
ATOM 978 C C . GLY A 1 120 ? 8.928 -33.480 19.260 1.00 45.62 120 GLY A C 1
ATOM 979 O O . GLY A 1 120 ? 7.792 -33.933 19.319 1.00 45.62 120 GLY A O 1
ATOM 980 N N . GLU A 1 121 ? 9.151 -32.205 18.936 1.00 37.22 121 GLU A N 1
ATOM 981 C CA . GLU A 1 121 ? 8.046 -31.266 18.673 1.00 37.22 121 GLU A CA 1
ATOM 982 C C . GLU A 1 121 ? 8.168 -30.613 17.295 1.00 37.22 121 GLU A C 1
ATOM 984 O O . GLU A 1 121 ? 9.254 -30.229 16.859 1.00 37.22 121 GLU A O 1
ATOM 989 N N . GLY A 1 122 ? 7.033 -30.570 16.592 1.00 36.09 122 GLY A N 1
ATOM 990 C CA . GLY A 1 122 ? 6.902 -30.099 15.220 1.00 36.09 122 GLY A CA 1
ATOM 991 C C . GLY A 1 122 ? 7.3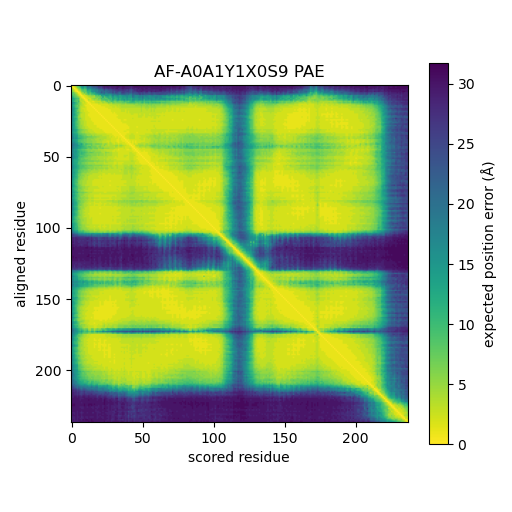95 -28.669 15.021 1.00 36.09 122 GLY A C 1
ATOM 992 O O . GLY A 1 122 ? 7.414 -27.840 15.928 1.00 36.09 122 GLY A O 1
ATOM 993 N N . PHE A 1 123 ? 7.805 -28.394 13.789 1.00 40.28 123 PHE A N 1
ATOM 994 C CA . PHE A 1 123 ? 8.320 -27.113 13.331 1.00 40.28 123 PHE A CA 1
ATOM 995 C C . PHE A 1 123 ? 7.210 -26.042 13.321 1.00 40.28 123 PHE A C 1
ATOM 997 O O . PHE A 1 123 ? 6.654 -25.718 12.279 1.00 40.28 123 PHE A O 1
ATOM 1004 N N . SER A 1 124 ? 6.886 -25.482 14.4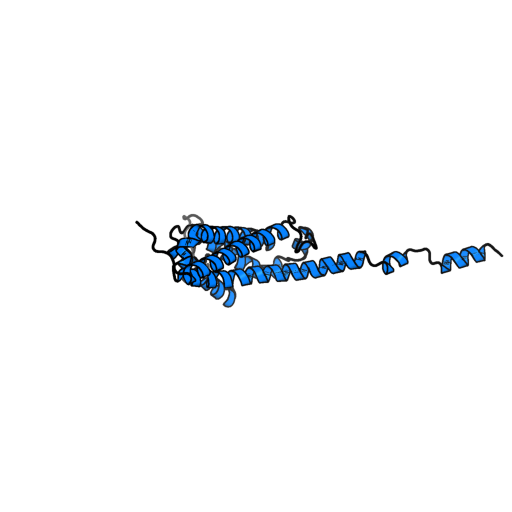86 1.00 37.72 124 SER A N 1
ATOM 1005 C CA . SER A 1 124 ? 6.202 -24.191 14.609 1.00 37.72 124 SER A CA 1
ATOM 1006 C C . SER A 1 124 ? 7.211 -23.168 15.105 1.00 37.72 124 SER A C 1
ATOM 1008 O O . SER A 1 124 ? 7.342 -22.914 16.300 1.00 37.72 124 SER A O 1
ATOM 1010 N N . ALA A 1 125 ? 7.943 -22.563 14.173 1.00 41.88 125 ALA A N 1
ATOM 1011 C CA . ALA A 1 125 ? 8.813 -21.427 14.450 1.00 41.88 125 ALA A CA 1
ATOM 1012 C C . ALA A 1 125 ? 7.999 -20.128 14.637 1.00 41.88 125 ALA A C 1
ATOM 1014 O O . ALA A 1 125 ? 8.306 -19.118 14.021 1.00 41.88 125 ALA A O 1
ATOM 1015 N N . ASN A 1 126 ? 6.972 -20.136 15.495 1.00 45.75 126 ASN A N 1
ATOM 1016 C CA . ASN A 1 126 ? 6.335 -18.911 15.984 1.00 45.75 126 ASN A CA 1
ATOM 1017 C C . ASN A 1 126 ? 6.948 -18.551 17.334 1.00 45.75 126 ASN A C 1
ATOM 1019 O O . ASN A 1 126 ? 6.409 -18.810 18.406 1.00 45.75 126 ASN A O 1
ATOM 1023 N N . LEU A 1 127 ? 8.143 -17.976 17.257 1.00 45.59 127 LEU A N 1
ATOM 1024 C CA . LEU A 1 127 ? 8.901 -17.475 18.392 1.00 45.59 127 LEU A CA 1
ATOM 1025 C C . LEU A 1 127 ? 8.500 -16.016 18.682 1.00 45.59 127 LEU A C 1
ATOM 1027 O O . LEU A 1 127 ? 9.329 -15.114 18.552 1.00 45.59 127 LEU A O 1
ATOM 1031 N N . GLN A 1 128 ? 7.245 -15.787 19.089 1.00 51.16 128 GLN A N 1
ATOM 1032 C CA . GLN A 1 128 ? 6.825 -14.506 19.675 1.00 51.16 128 GLN A CA 1
ATOM 1033 C C . GLN A 1 128 ? 7.634 -14.258 20.956 1.00 51.16 128 GLN A C 1
ATOM 1035 O O . GLN A 1 128 ? 7.500 -14.983 21.938 1.00 51.16 128 GLN A O 1
ATOM 1040 N N . ASP A 1 129 ? 8.516 -13.259 20.928 1.00 45.25 129 ASP A N 1
ATOM 1041 C CA . ASP A 1 129 ? 9.281 -12.796 22.090 1.00 45.25 129 ASP A CA 1
ATOM 1042 C C . ASP A 1 129 ? 9.366 -11.261 22.051 1.00 45.25 129 ASP A C 1
ATOM 1044 O O . ASP A 1 129 ? 10.327 -10.673 21.564 1.00 45.25 129 ASP A O 1
ATOM 1048 N N . GLY A 1 130 ? 8.273 -10.626 22.483 1.00 61.09 130 GLY A N 1
ATOM 1049 C CA . GLY A 1 130 ? 8.310 -9.562 23.491 1.00 61.09 130 GLY A CA 1
ATOM 1050 C C . GLY A 1 130 ? 8.527 -8.093 23.110 1.00 61.09 130 GLY A C 1
ATOM 1051 O O . GLY A 1 130 ? 8.412 -7.274 24.016 1.00 61.09 130 GLY A O 1
ATOM 1052 N N . GLU A 1 131 ? 8.811 -7.716 21.861 1.00 71.00 131 GLU A N 1
ATOM 1053 C CA . GLU A 1 131 ? 9.023 -6.288 21.513 1.00 71.00 131 GLU A CA 1
ATOM 1054 C C . GLU A 1 131 ? 7.857 -5.656 20.737 1.00 71.00 131 GLU A C 1
ATOM 1056 O O . GLU A 1 131 ? 7.527 -4.490 20.946 1.00 71.00 131 GLU A O 1
ATOM 1061 N N . TYR A 1 132 ? 7.180 -6.440 19.900 1.00 84.69 132 TYR A N 1
ATOM 1062 C CA . TYR A 1 132 ? 6.079 -5.982 19.056 1.00 84.69 132 TYR A CA 1
ATOM 1063 C C . TYR A 1 132 ? 4.847 -6.855 19.294 1.00 84.69 132 TYR A C 1
ATOM 1065 O O . TYR A 1 132 ? 4.963 -8.077 19.396 1.00 84.69 132 TYR A O 1
ATOM 1073 N N . ARG A 1 133 ? 3.670 -6.234 19.434 1.00 91.38 133 ARG A N 1
ATOM 1074 C CA . ARG A 1 133 ? 2.417 -6.941 19.741 1.00 91.38 133 ARG A CA 1
ATOM 1075 C C . ARG A 1 133 ? 1.686 -7.365 18.477 1.00 91.38 133 ARG A C 1
ATOM 1077 O O . ARG A 1 133 ? 1.072 -8.428 18.465 1.00 91.38 133 ARG A O 1
ATOM 1084 N N . TYR A 1 134 ? 1.698 -6.508 17.465 1.00 92.19 134 TYR A N 1
ATOM 1085 C CA . TYR A 1 134 ? 0.944 -6.699 16.235 1.00 92.19 134 TYR A CA 1
ATOM 1086 C C . TYR A 1 134 ? 1.838 -6.908 15.012 1.00 92.19 134 TYR A C 1
ATOM 1088 O O . TYR A 1 134 ? 1.308 -7.232 13.953 1.00 92.19 134 TYR A O 1
ATOM 1096 N N . LEU A 1 135 ? 3.162 -6.746 15.135 1.00 91.38 135 LEU A N 1
ATOM 1097 C CA . LEU A 1 135 ? 4.080 -7.166 14.077 1.00 91.38 135 LEU A CA 1
ATOM 1098 C C . LEU A 1 135 ? 4.401 -8.652 14.148 1.00 91.38 135 LEU A C 1
ATOM 1100 O O . LEU A 1 135 ? 4.900 -9.155 15.155 1.00 91.38 135 LEU A O 1
ATOM 1104 N N . ASP A 1 136 ? 4.218 -9.307 13.012 1.00 87.12 136 ASP A N 1
ATOM 1105 C CA . ASP A 1 136 ? 4.760 -10.621 12.729 1.00 87.12 136 ASP A CA 1
ATOM 1106 C C . ASP A 1 136 ? 6.087 -10.479 11.970 1.00 87.12 136 ASP A C 1
ATOM 1108 O O . ASP A 1 136 ? 6.140 -9.881 10.894 1.00 87.12 136 ASP A O 1
ATOM 1112 N N . ILE A 1 137 ? 7.174 -11.018 12.534 1.00 87.88 137 ILE A N 1
ATOM 1113 C CA . ILE A 1 137 ? 8.530 -10.947 11.964 1.00 87.88 137 ILE A CA 1
ATOM 1114 C C . ILE A 1 137 ? 8.979 -12.366 11.578 1.00 87.88 137 ILE A C 1
ATOM 1116 O O . ILE A 1 137 ? 9.784 -12.981 12.289 1.00 87.88 137 ILE A O 1
ATOM 1120 N N . PRO A 1 138 ? 8.465 -12.914 10.464 1.00 84.75 138 PRO A N 1
ATOM 1121 C CA . PRO A 1 138 ? 8.769 -14.273 10.038 1.00 84.75 138 PRO A CA 1
ATOM 1122 C C . PRO A 1 138 ? 10.180 -14.388 9.452 1.00 84.75 138 PRO A C 1
ATOM 1124 O O . PRO A 1 138 ? 10.617 -13.554 8.663 1.00 84.75 138 PRO A O 1
ATOM 1127 N N . THR A 1 139 ? 10.889 -15.477 9.757 1.00 82.38 139 THR A N 1
ATOM 1128 C CA . THR A 1 139 ? 12.133 -15.816 9.048 1.00 82.38 139 THR A CA 1
ATOM 1129 C C . THR A 1 139 ? 11.816 -16.534 7.742 1.00 82.38 139 THR A C 1
ATOM 1131 O O . THR A 1 139 ? 11.255 -17.630 7.768 1.00 82.38 139 THR A O 1
ATOM 1134 N N . THR A 1 140 ? 12.223 -15.970 6.608 1.00 80.44 140 THR A N 1
ATOM 1135 C CA . THR A 1 140 ? 12.042 -16.605 5.297 1.00 80.44 140 THR A CA 1
ATOM 1136 C C . THR A 1 140 ? 13.286 -17.417 4.905 1.00 80.44 140 THR A C 1
ATOM 1138 O O . THR A 1 140 ? 14.404 -16.907 5.013 1.00 80.44 140 THR A O 1
ATOM 1141 N N . PRO A 1 141 ? 13.141 -18.679 4.449 1.00 86.38 141 PRO A N 1
ATOM 1142 C CA . PRO A 1 141 ? 14.277 -19.500 4.017 1.00 86.38 141 PRO A CA 1
ATOM 1143 C C . PRO A 1 141 ? 14.738 -19.187 2.583 1.00 86.38 141 PRO A C 1
ATOM 1145 O O . PRO A 1 141 ? 15.741 -19.730 2.130 1.00 86.38 141 PRO A O 1
ATOM 1148 N N . PHE A 1 142 ? 14.009 -18.324 1.877 1.00 88.00 142 PHE A N 1
ATOM 1149 C CA . PHE A 1 142 ? 14.279 -17.882 0.514 1.00 88.00 142 PHE A CA 1
ATOM 1150 C C . PHE A 1 142 ? 14.432 -16.359 0.455 1.00 88.00 142 PHE A C 1
ATOM 1152 O O . PHE A 1 142 ? 14.046 -15.631 1.379 1.00 88.00 142 PHE A O 1
ATOM 1159 N N . GLU A 1 143 ? 15.016 -15.885 -0.643 1.00 89.38 143 GLU A N 1
ATOM 1160 C CA . GLU A 1 143 ? 15.064 -14.466 -0.968 1.00 89.38 143 GLU A CA 1
ATOM 1161 C C . GLU A 1 143 ? 13.695 -13.997 -1.461 1.00 89.38 143 GLU A C 1
ATOM 1163 O O . GLU A 1 143 ? 13.065 -14.653 -2.286 1.00 89.38 143 GLU A O 1
ATOM 1168 N N . LEU A 1 144 ? 13.222 -12.881 -0.912 1.00 94.94 144 LEU A N 1
ATOM 1169 C CA . LEU A 1 144 ? 11.939 -12.307 -1.291 1.00 94.94 144 LEU A CA 1
ATOM 1170 C C . LEU A 1 144 ? 12.060 -11.596 -2.634 1.00 94.94 144 LEU A C 1
ATOM 1172 O O . LEU A 1 144 ? 12.890 -10.696 -2.775 1.00 94.94 144 LEU A O 1
ATOM 1176 N N . ASP A 1 145 ? 11.171 -11.947 -3.557 1.00 95.62 145 ASP A N 1
ATOM 1177 C CA . ASP A 1 145 ? 10.969 -11.176 -4.774 1.00 95.62 145 ASP A CA 1
ATOM 1178 C C . ASP A 1 145 ? 10.200 -9.887 -4.454 1.00 95.62 145 ASP A C 1
ATOM 1180 O O . ASP A 1 145 ? 9.129 -9.901 -3.843 1.00 95.62 145 ASP A O 1
ATOM 1184 N N . TYR A 1 146 ? 10.788 -8.749 -4.810 1.00 96.19 146 TYR A N 1
ATOM 1185 C CA . TYR A 1 146 ? 10.249 -7.436 -4.501 1.00 96.19 146 TYR A CA 1
ATOM 1186 C C . TYR A 1 146 ? 8.917 -7.175 -5.208 1.00 96.19 146 TYR A C 1
ATOM 1188 O O . TYR A 1 146 ? 8.018 -6.606 -4.587 1.00 96.19 146 TYR A O 1
ATOM 1196 N N . LEU A 1 147 ? 8.786 -7.568 -6.479 1.00 94.75 147 LEU A N 1
ATOM 1197 C CA . LEU A 1 147 ? 7.579 -7.324 -7.266 1.00 94.75 147 LEU A CA 1
ATOM 1198 C C . LEU A 1 147 ? 6.413 -8.156 -6.734 1.00 94.75 147 LEU A C 1
ATOM 1200 O O . LEU A 1 147 ? 5.331 -7.610 -6.527 1.00 94.75 147 LEU A O 1
ATOM 1204 N N . GLU A 1 148 ? 6.647 -9.426 -6.406 1.00 95.44 148 GLU A N 1
ATOM 1205 C CA . GLU A 1 148 ? 5.629 -10.294 -5.802 1.00 95.44 148 GLU A CA 1
ATOM 1206 C C . GLU A 1 148 ? 5.162 -9.780 -4.435 1.00 95.44 148 GLU A C 1
ATOM 1208 O O . GLU A 1 148 ? 3.960 -9.691 -4.159 1.00 95.44 148 GLU A O 1
ATOM 1213 N N . VAL A 1 149 ? 6.097 -9.360 -3.573 1.00 96.50 149 VAL A N 1
ATOM 1214 C CA . VAL A 1 149 ? 5.736 -8.747 -2.284 1.00 96.50 149 VAL A CA 1
ATOM 1215 C C . VAL A 1 149 ? 4.935 -7.459 -2.495 1.00 96.50 149 VAL A C 1
ATOM 1217 O O . VAL A 1 149 ? 3.994 -7.184 -1.754 1.00 96.50 149 VAL A O 1
ATOM 1220 N N . LEU A 1 150 ? 5.282 -6.653 -3.496 1.00 95.31 150 LEU A N 1
ATOM 1221 C CA . LEU A 1 150 ? 4.612 -5.383 -3.744 1.00 95.31 150 LEU A CA 1
ATOM 1222 C C . LEU A 1 150 ? 3.192 -5.560 -4.297 1.00 95.31 150 LEU A C 1
ATOM 1224 O O . LEU A 1 150 ? 2.275 -4.860 -3.858 1.00 95.31 150 LEU A O 1
ATOM 1228 N N . ASN A 1 151 ? 3.021 -6.510 -5.217 1.00 94.44 151 ASN A N 1
ATOM 1229 C CA . ASN A 1 151 ? 1.733 -6.882 -5.794 1.00 94.44 151 ASN A CA 1
ATOM 1230 C C . ASN A 1 151 ? 0.781 -7.383 -4.707 1.00 94.44 151 ASN A C 1
ATOM 1232 O O . ASN A 1 151 ? -0.313 -6.843 -4.538 1.00 94.44 151 ASN A O 1
ATOM 1236 N N . THR A 1 152 ? 1.238 -8.347 -3.907 1.00 96.12 152 THR A N 1
ATOM 1237 C CA . THR A 1 152 ? 0.445 -8.902 -2.802 1.00 96.12 152 THR A CA 1
ATOM 1238 C C . THR A 1 152 ? 0.130 -7.855 -1.733 1.00 96.12 152 THR A C 1
ATOM 1240 O O . THR A 1 152 ? -0.982 -7.818 -1.207 1.00 96.12 152 THR A O 1
ATOM 1243 N N . LEU A 1 153 ? 1.056 -6.939 -1.436 1.00 97.56 153 LEU A N 1
ATOM 1244 C CA . LEU A 1 153 ? 0.788 -5.842 -0.508 1.00 97.56 153 LEU A CA 1
ATOM 1245 C C . LEU A 1 153 ? -0.289 -4.879 -1.035 1.00 97.56 153 LEU A C 1
ATOM 1247 O O . LEU A 1 153 ? -1.114 -4.409 -0.250 1.00 97.56 153 LEU A O 1
ATOM 1251 N N . CYS A 1 154 ? -0.312 -4.587 -2.341 1.00 97.62 154 CYS A N 1
ATOM 1252 C CA . CYS A 1 154 ? -1.367 -3.763 -2.938 1.00 97.62 154 CYS A CA 1
ATOM 1253 C C . CYS A 1 154 ? -2.746 -4.407 -2.781 1.00 97.62 154 CYS A C 1
ATOM 1255 O O . CYS A 1 154 ? -3.684 -3.713 -2.383 1.00 97.62 154 CYS A O 1
ATOM 1257 N N . ASP A 1 155 ? -2.852 -5.717 -3.014 1.00 97.06 155 ASP A N 1
ATOM 1258 C CA . ASP A 1 155 ? -4.085 -6.474 -2.772 1.00 97.06 155 ASP A CA 1
ATOM 1259 C C . ASP A 1 155 ? -4.537 -6.357 -1.317 1.00 97.06 155 ASP A C 1
ATOM 1261 O O . ASP A 1 155 ? -5.681 -5.997 -1.030 1.00 97.06 155 ASP A O 1
ATOM 1265 N N . ILE A 1 156 ? -3.619 -6.594 -0.378 1.00 98.06 156 ILE A N 1
ATOM 1266 C CA . ILE A 1 156 ? -3.915 -6.514 1.055 1.00 98.06 156 ILE A CA 1
ATOM 1267 C C . ILE A 1 156 ? -4.349 -5.095 1.444 1.00 98.06 156 ILE A C 1
ATOM 1269 O O . ILE A 1 156 ? -5.284 -4.937 2.235 1.00 98.06 156 ILE A O 1
ATOM 1273 N N . PHE A 1 157 ? -3.744 -4.042 0.884 1.00 98.44 157 PHE A N 1
ATOM 1274 C CA . PHE A 1 157 ? -4.207 -2.674 1.122 1.00 98.44 157 PHE A CA 1
ATOM 1275 C C . PHE A 1 157 ? -5.609 -2.434 0.570 1.00 98.44 157 PHE A C 1
ATOM 1277 O O . PHE A 1 157 ? -6.431 -1.850 1.275 1.00 98.44 157 PHE A O 1
ATOM 1284 N N . VAL A 1 158 ? -5.921 -2.910 -0.636 1.00 98.56 158 VAL A N 1
ATOM 1285 C CA . VAL A 1 158 ? -7.283 -2.827 -1.184 1.00 98.56 158 VAL A CA 1
ATOM 1286 C C . VAL A 1 158 ? -8.282 -3.505 -0.242 1.00 98.56 158 VAL A C 1
ATOM 1288 O O . VAL A 1 158 ? -9.290 -2.892 0.110 1.00 98.56 158 VAL A O 1
ATOM 1291 N N . VAL A 1 159 ? -7.984 -4.710 0.253 1.00 98.50 159 VAL A N 1
ATOM 1292 C CA . VAL A 1 159 ? -8.825 -5.418 1.238 1.00 98.50 159 VAL A CA 1
ATOM 1293 C C . VAL A 1 159 ? -8.967 -4.618 2.539 1.00 98.50 159 VAL A C 1
ATOM 1295 O O . VAL A 1 159 ? -10.075 -4.440 3.045 1.00 98.50 159 VAL A O 1
ATOM 1298 N N . THR A 1 160 ? -7.869 -4.056 3.045 1.00 98.50 160 THR A N 1
ATOM 1299 C CA . THR A 1 160 ? -7.841 -3.241 4.270 1.00 98.50 160 THR A CA 1
ATOM 1300 C C . THR A 1 160 ? -8.748 -2.015 4.158 1.00 98.50 160 THR A C 1
ATOM 1302 O O . THR A 1 160 ? -9.540 -1.743 5.064 1.00 98.50 160 THR A O 1
ATOM 1305 N N . TYR A 1 161 ? -8.673 -1.281 3.043 1.00 98.62 161 TYR A N 1
ATOM 1306 C CA . TYR A 1 161 ? -9.519 -0.109 2.814 1.00 98.62 161 TYR A CA 1
ATOM 1307 C C . TYR A 1 161 ? -10.969 -0.473 2.473 1.00 98.62 161 TYR A C 1
ATOM 1309 O O . TYR A 1 161 ? -11.867 0.258 2.884 1.00 98.62 161 TYR A O 1
ATOM 1317 N N . ASN A 1 162 ? -11.231 -1.595 1.797 1.00 98.50 162 ASN A N 1
ATOM 1318 C CA . ASN A 1 162 ? -12.600 -2.081 1.602 1.00 98.50 162 ASN A CA 1
ATOM 1319 C C . ASN A 1 162 ? -13.276 -2.379 2.943 1.00 98.50 162 ASN A C 1
ATOM 1321 O O . ASN A 1 162 ? -14.389 -1.920 3.179 1.00 98.50 162 ASN A O 1
ATOM 1325 N N . LYS A 1 163 ? -12.567 -3.016 3.880 1.00 98.25 163 LYS A N 1
ATOM 1326 C CA . LYS A 1 163 ? -13.087 -3.238 5.233 1.00 98.25 163 LYS A CA 1
ATOM 1327 C C . LYS A 1 163 ? -13.366 -1.928 5.986 1.00 98.25 163 LYS A C 1
ATOM 1329 O O . LYS A 1 163 ? -14.343 -1.837 6.728 1.00 98.25 163 LYS A O 1
ATOM 1334 N N . LEU A 1 164 ? -12.547 -0.886 5.791 1.00 97.31 164 LEU A N 1
ATOM 1335 C CA . LEU A 1 164 ? -12.845 0.456 6.323 1.00 97.31 164 LEU A CA 1
ATOM 1336 C C . LEU A 1 164 ? -14.103 1.054 5.679 1.00 97.31 164 LEU A C 1
ATOM 1338 O O . LEU A 1 164 ? -14.904 1.681 6.368 1.00 97.31 164 LEU A O 1
ATOM 1342 N N . MET A 1 165 ? -14.287 0.850 4.374 1.00 97.38 165 MET A N 1
ATOM 1343 C CA . MET A 1 165 ? -15.445 1.335 3.625 1.00 97.38 165 MET A CA 1
ATOM 1344 C C . MET A 1 165 ? -16.751 0.670 4.077 1.00 97.38 165 MET A C 1
ATOM 1346 O O . MET A 1 165 ? -17.757 1.355 4.252 1.00 97.38 165 MET A O 1
ATOM 1350 N N . GLU A 1 166 ? -16.734 -0.642 4.308 1.00 96.38 166 GLU A N 1
ATOM 1351 C CA . GLU A 1 166 ? -17.885 -1.401 4.819 1.00 96.38 166 GLU A CA 1
ATOM 1352 C C . GLU A 1 166 ? -18.367 -0.869 6.175 1.00 96.38 166 GLU A C 1
ATOM 1354 O O . GLU A 1 166 ? -19.566 -0.828 6.439 1.00 96.38 166 GLU A O 1
ATOM 1359 N N . ASN A 1 167 ? -17.438 -0.386 7.004 1.00 94.69 167 ASN A N 1
ATOM 1360 C CA . ASN A 1 167 ? -17.708 0.091 8.359 1.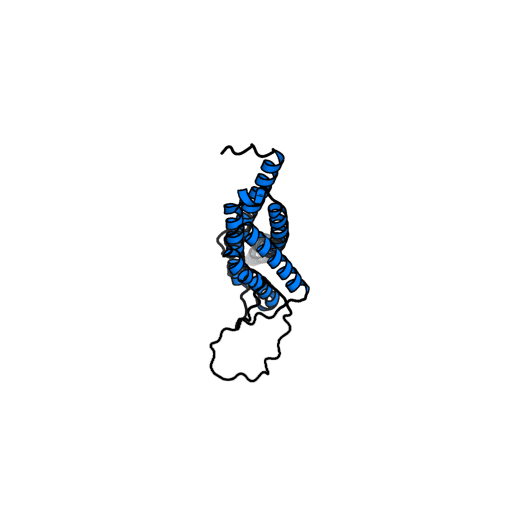00 94.69 167 ASN A CA 1
ATOM 1361 C C . ASN A 1 167 ? -17.715 1.630 8.473 1.00 94.69 167 ASN A C 1
ATOM 1363 O O . ASN A 1 167 ? -17.698 2.173 9.576 1.00 94.69 167 ASN A O 1
ATOM 1367 N N . ILE A 1 168 ? -17.752 2.361 7.351 1.00 93.88 168 ILE A N 1
ATOM 1368 C CA . ILE A 1 168 ? -17.494 3.813 7.299 1.00 93.88 168 ILE A CA 1
ATOM 1369 C C . ILE A 1 168 ? -18.410 4.646 8.211 1.00 93.88 168 ILE A C 1
ATOM 1371 O O . ILE A 1 168 ? -17.978 5.649 8.779 1.00 93.88 168 ILE A O 1
ATOM 1375 N N . GLN A 1 169 ? -19.665 4.219 8.381 1.00 90.62 169 GLN A N 1
ATOM 1376 C CA . GLN A 1 169 ? -20.666 4.911 9.200 1.00 90.62 169 GLN A CA 1
ATOM 1377 C C . GLN A 1 169 ? -20.317 4.877 10.691 1.00 90.62 169 GLN A C 1
ATOM 1379 O O . GLN A 1 169 ? -20.485 5.880 11.383 1.00 90.62 169 GLN A O 1
ATOM 1384 N N . ASP A 1 170 ? -19.799 3.747 11.172 1.00 88.69 170 ASP A N 1
ATOM 1385 C CA . ASP A 1 170 ? -19.402 3.577 12.571 1.00 88.69 170 ASP A CA 1
ATOM 1386 C C . ASP A 1 170 ? -18.105 4.337 12.867 1.00 88.69 170 ASP A C 1
ATOM 1388 O O . ASP A 1 170 ? -17.919 4.882 13.951 1.00 88.69 170 ASP A O 1
ATOM 1392 N N . ILE A 1 171 ? -17.222 4.438 11.872 1.00 89.50 171 ILE A N 1
ATOM 1393 C CA . ILE A 1 171 ? -15.946 5.153 11.980 1.00 89.50 171 ILE A CA 1
ATOM 1394 C C . ILE A 1 171 ? -16.156 6.668 12.022 1.00 89.50 171 ILE A C 1
ATOM 1396 O O . ILE A 1 171 ? -15.483 7.367 12.782 1.00 89.50 171 ILE A O 1
ATOM 1400 N N . GLY A 1 172 ? -17.072 7.185 11.197 1.00 79.19 172 GLY A N 1
ATOM 1401 C CA . GLY A 1 172 ? -17.277 8.622 11.009 1.00 79.19 172 GLY A CA 1
ATOM 1402 C C . GLY A 1 172 ? -17.889 9.359 12.203 1.00 79.19 172 GLY A C 1
ATOM 1403 O O . GLY A 1 172 ? -17.874 10.587 12.213 1.00 79.19 172 GLY A O 1
ATOM 1404 N N . ARG A 1 173 ? -18.413 8.643 13.206 1.00 70.50 173 ARG A N 1
ATOM 1405 C CA . ARG A 1 173 ? -19.062 9.240 14.387 1.00 70.50 173 ARG A CA 1
ATOM 1406 C C . ARG A 1 173 ? -18.099 9.541 15.540 1.00 70.50 173 ARG A C 1
ATOM 1408 O O . ARG A 1 173 ? -18.432 10.357 16.392 1.00 70.50 173 ARG A O 1
ATOM 1415 N N . ASP A 1 174 ? -16.910 8.937 15.533 1.00 66.62 174 ASP A N 1
ATOM 1416 C CA . ASP A 1 174 ? -16.005 8.887 16.687 1.00 66.62 174 ASP A CA 1
ATOM 1417 C C . ASP A 1 174 ? -14.570 9.363 16.369 1.00 66.62 174 ASP A C 1
ATOM 1419 O O . ASP A 1 174 ? -14.183 9.613 15.221 1.00 66.62 174 ASP A O 1
ATOM 1423 N N . SER A 1 175 ? -13.724 9.387 17.410 1.00 82.12 175 SER A N 1
ATOM 1424 C CA . SER A 1 175 ? -12.257 9.552 17.340 1.00 82.12 175 SER A CA 1
ATOM 1425 C C . SER A 1 175 ? -11.541 8.500 16.475 1.00 82.12 175 SER A C 1
ATOM 1427 O O . SER A 1 175 ? -10.349 8.619 16.188 1.00 82.12 175 SER A O 1
ATOM 1429 N N . LEU A 1 176 ? -12.263 7.472 16.021 1.00 90.75 176 LEU A N 1
ATOM 1430 C CA . LEU A 1 176 ? -11.779 6.468 15.078 1.00 90.75 176 LEU A CA 1
ATOM 1431 C C . LEU A 1 176 ? -11.438 7.081 13.715 1.00 90.75 176 LEU A C 1
ATOM 1433 O O . LEU A 1 176 ? -10.462 6.659 13.096 1.00 90.75 176 LEU A O 1
ATOM 1437 N N . SER A 1 177 ? -12.173 8.108 13.280 1.00 92.50 177 SER A N 1
ATOM 1438 C CA . SER A 1 177 ? -11.877 8.849 12.047 1.00 92.50 177 SER A CA 1
ATOM 1439 C C . SER A 1 177 ? -10.462 9.446 12.053 1.00 92.50 177 SER A C 1
ATOM 1441 O O . SER A 1 177 ? -9.721 9.313 11.077 1.00 92.50 177 SER A O 1
ATOM 1443 N N . GLU A 1 178 ? -10.024 10.011 13.182 1.00 92.88 178 GLU A N 1
ATOM 1444 C CA . GLU A 1 178 ? -8.663 10.533 13.349 1.00 92.88 178 GLU A CA 1
ATOM 1445 C C . GLU A 1 178 ? -7.597 9.436 13.290 1.00 92.88 178 GLU A C 1
ATOM 1447 O O . GLU A 1 178 ? -6.520 9.644 12.723 1.00 92.88 178 GLU A O 1
ATOM 1452 N N . LEU A 1 179 ? -7.880 8.259 13.855 1.00 95.50 179 LEU A N 1
ATOM 1453 C CA . LEU A 1 179 ? -6.979 7.110 13.758 1.00 95.50 179 LEU A CA 1
ATOM 1454 C C . LEU A 1 179 ? -6.859 6.626 12.312 1.00 95.50 179 LEU A C 1
ATOM 1456 O O . LEU A 1 179 ? -5.746 6.375 11.854 1.00 95.50 179 LEU A O 1
ATOM 1460 N N . VAL A 1 180 ? -7.966 6.571 11.566 1.00 96.62 180 VAL A N 1
ATOM 1461 C CA . VAL A 1 180 ? -7.939 6.216 10.140 1.00 96.62 180 VAL A CA 1
ATOM 1462 C C . VAL A 1 180 ? -7.120 7.222 9.333 1.00 96.62 180 VAL A C 1
ATOM 1464 O O . VAL A 1 180 ? -6.324 6.806 8.496 1.00 96.62 180 VAL A O 1
ATOM 1467 N N . MET A 1 181 ? -7.209 8.524 9.623 1.00 95.56 181 MET A N 1
ATOM 1468 C CA . MET A 1 181 ? -6.344 9.523 8.977 1.00 95.56 181 MET A CA 1
ATOM 1469 C C . MET A 1 181 ? -4.852 9.302 9.283 1.00 95.56 181 MET A C 1
ATOM 1471 O O . MET A 1 181 ? -4.009 9.461 8.398 1.00 95.56 181 MET A O 1
ATOM 1475 N N . LYS A 1 182 ? -4.502 8.906 10.515 1.00 96.31 182 LYS A N 1
ATOM 1476 C CA . LYS A 1 182 ? -3.113 8.574 10.891 1.00 96.31 182 LYS A CA 1
ATOM 1477 C C . LYS A 1 182 ? -2.610 7.318 10.182 1.00 96.31 182 LYS A C 1
ATOM 1479 O O . LYS A 1 182 ? -1.473 7.311 9.710 1.00 96.31 182 LYS A O 1
ATOM 1484 N N . ILE A 1 183 ? -3.449 6.287 10.081 1.00 97.88 183 ILE A N 1
ATOM 1485 C CA . ILE A 1 183 ? -3.159 5.068 9.314 1.00 97.88 183 ILE A CA 1
ATOM 1486 C C . ILE A 1 183 ? -2.950 5.426 7.836 1.00 97.88 183 ILE A C 1
ATOM 1488 O O . ILE A 1 183 ? -1.923 5.064 7.256 1.00 97.88 183 ILE A O 1
ATOM 1492 N N . ASP A 1 184 ? -3.861 6.210 7.248 1.00 98.19 184 ASP A N 1
ATOM 1493 C CA . ASP A 1 184 ? -3.766 6.642 5.851 1.00 98.19 184 ASP A CA 1
ATOM 1494 C C . ASP A 1 184 ? -2.469 7.389 5.575 1.00 98.19 184 ASP A C 1
ATOM 1496 O O . ASP A 1 184 ? -1.806 7.122 4.578 1.00 98.19 184 ASP A O 1
ATOM 1500 N N . ALA A 1 185 ? -2.065 8.294 6.466 1.00 98.12 185 ALA A N 1
ATOM 1501 C CA . ALA A 1 185 ? -0.830 9.047 6.299 1.00 98.12 185 ALA A CA 1
ATOM 1502 C C . ALA A 1 185 ? 0.394 8.127 6.155 1.00 98.12 185 ALA A C 1
ATOM 1504 O O . ALA A 1 185 ? 1.316 8.452 5.404 1.00 98.12 185 ALA A O 1
ATOM 1505 N N . LYS A 1 186 ? 0.402 6.970 6.826 1.00 97.38 186 LYS A N 1
ATOM 1506 C CA . LYS A 1 186 ? 1.481 5.977 6.735 1.00 97.38 186 LYS A CA 1
ATOM 1507 C C . LYS A 1 186 ? 1.396 5.172 5.438 1.00 97.38 186 LYS A C 1
ATOM 1509 O O . LYS A 1 186 ? 2.390 5.086 4.719 1.00 97.38 186 LYS A O 1
ATOM 1514 N N . PHE A 1 187 ? 0.220 4.661 5.073 1.00 97.94 187 PHE A N 1
ATOM 1515 C CA . PHE A 1 187 ? 0.036 3.923 3.814 1.00 97.94 187 PHE A CA 1
ATOM 1516 C C . PHE A 1 187 ? 0.239 4.807 2.579 1.00 97.94 187 PHE A C 1
ATOM 1518 O O . PHE A 1 187 ? 0.840 4.379 1.594 1.00 97.94 187 PHE A O 1
ATOM 1525 N N . LYS A 1 188 ? -0.130 6.087 2.661 1.00 97.69 188 LYS A N 1
ATOM 1526 C CA . LYS A 1 188 ? 0.159 7.098 1.640 1.00 97.69 188 LYS A CA 1
ATOM 1527 C C . LYS A 1 188 ? 1.657 7.245 1.383 1.00 97.69 188 LYS A C 1
ATOM 1529 O O . LYS A 1 188 ? 2.036 7.445 0.233 1.00 97.69 188 LYS A O 1
ATOM 1534 N N . LYS A 1 189 ? 2.521 7.148 2.405 1.00 97.25 189 LYS A N 1
ATOM 1535 C CA . LYS A 1 189 ? 3.983 7.187 2.197 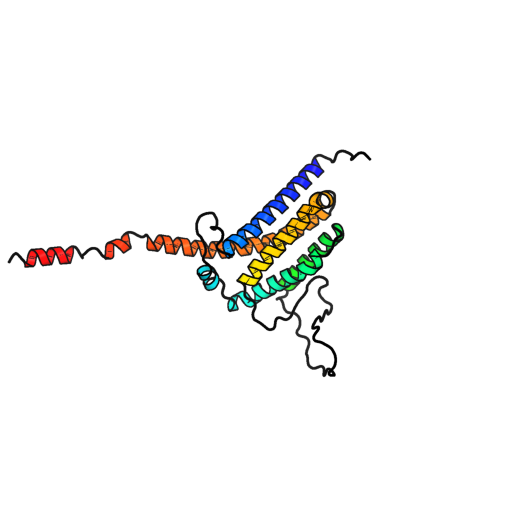1.00 97.25 189 LYS A CA 1
ATOM 1536 C C . LYS A 1 189 ? 4.447 6.008 1.342 1.00 97.25 189 LYS A C 1
ATOM 1538 O O . LYS A 1 189 ? 5.301 6.200 0.484 1.00 97.25 189 LYS A O 1
ATOM 1543 N N . ILE A 1 190 ? 3.863 4.827 1.546 1.00 96.81 190 ILE A N 1
ATOM 1544 C CA . ILE A 1 190 ? 4.173 3.623 0.764 1.00 96.81 190 ILE A CA 1
ATOM 1545 C C . ILE A 1 190 ? 3.683 3.794 -0.677 1.00 96.81 190 ILE A C 1
ATOM 1547 O O . ILE A 1 190 ? 4.474 3.627 -1.598 1.00 96.81 190 ILE A O 1
ATOM 1551 N N . ALA A 1 191 ? 2.441 4.243 -0.881 1.00 96.94 191 ALA A N 1
ATOM 1552 C CA . ALA A 1 191 ? 1.927 4.551 -2.218 1.00 96.94 191 ALA A CA 1
ATOM 1553 C C . ALA A 1 191 ? 2.793 5.598 -2.944 1.00 96.94 191 ALA A C 1
ATOM 1555 O O . ALA A 1 191 ? 3.173 5.408 -4.093 1.00 96.94 191 ALA A O 1
ATOM 1556 N N . ALA A 1 192 ? 3.171 6.682 -2.260 1.00 97.69 192 ALA A N 1
ATOM 1557 C CA . ALA A 1 192 ? 4.020 7.726 -2.830 1.00 97.69 192 ALA A CA 1
ATOM 1558 C C . ALA A 1 192 ? 5.423 7.213 -3.185 1.00 97.69 192 ALA A C 1
ATOM 1560 O O . ALA A 1 192 ? 6.005 7.644 -4.175 1.00 97.69 192 ALA A O 1
ATOM 1561 N N . MET A 1 193 ? 5.971 6.303 -2.381 1.00 95.88 193 MET A N 1
ATOM 1562 C CA . MET A 1 193 ? 7.237 5.633 -2.664 1.00 95.88 193 MET A CA 1
ATOM 1563 C C . MET A 1 193 ? 7.130 4.764 -3.929 1.00 95.88 193 MET A C 1
ATOM 1565 O O . MET A 1 193 ? 8.018 4.823 -4.771 1.00 95.88 193 MET A O 1
ATOM 1569 N N . MET A 1 194 ? 6.028 4.030 -4.106 1.00 94.94 194 MET A N 1
ATOM 1570 C CA . MET A 1 194 ? 5.767 3.242 -5.318 1.00 94.94 194 MET A CA 1
ATOM 1571 C C . MET A 1 194 ? 5.617 4.116 -6.564 1.00 94.94 194 MET A C 1
ATOM 1573 O O . MET A 1 194 ? 6.247 3.833 -7.578 1.00 94.94 194 MET A O 1
ATOM 1577 N N . CYS A 1 195 ? 4.831 5.196 -6.480 1.00 95.25 195 CYS A N 1
ATOM 1578 C CA . CYS A 1 195 ? 4.678 6.153 -7.577 1.00 95.25 195 CYS A CA 1
ATOM 1579 C C . CYS A 1 195 ? 6.029 6.723 -8.010 1.00 95.25 195 CYS A C 1
ATOM 1581 O O . CYS A 1 195 ? 6.324 6.725 -9.194 1.00 95.25 195 CYS A O 1
ATOM 1583 N N . LYS A 1 196 ? 6.880 7.130 -7.059 1.00 96.06 196 LYS A N 1
ATOM 1584 C CA . LYS A 1 196 ? 8.207 7.678 -7.376 1.00 96.06 196 LYS A CA 1
ATOM 1585 C C . LYS A 1 196 ? 9.088 6.697 -8.142 1.00 96.06 196 LYS A C 1
ATOM 1587 O O . LYS A 1 196 ? 9.786 7.112 -9.060 1.00 96.06 196 LYS A O 1
ATOM 1592 N N . ASP A 1 197 ? 9.075 5.423 -7.763 1.00 93.88 197 ASP A N 1
ATOM 1593 C CA . ASP A 1 197 ? 9.860 4.407 -8.465 1.00 93.88 197 ASP A CA 1
ATOM 1594 C C . ASP A 1 197 ? 9.345 4.203 -9.898 1.00 93.88 197 ASP A C 1
ATOM 1596 O O . ASP A 1 197 ? 10.140 4.160 -10.837 1.00 93.88 197 ASP A O 1
ATOM 1600 N N . LEU A 1 198 ? 8.019 4.142 -10.072 1.00 93.50 198 LEU A N 1
ATOM 1601 C CA . LEU A 1 198 ? 7.391 4.041 -11.392 1.00 93.50 198 LEU A CA 1
ATOM 1602 C C . LEU A 1 198 ? 7.653 5.285 -12.246 1.00 93.50 198 LEU A C 1
ATOM 1604 O O . LEU A 1 198 ? 7.977 5.148 -13.420 1.00 93.50 198 LEU A O 1
ATOM 1608 N N . ASP A 1 199 ? 7.583 6.484 -11.664 1.00 93.75 199 ASP A N 1
ATOM 1609 C CA . ASP A 1 199 ? 7.882 7.736 -12.360 1.00 93.75 199 ASP A CA 1
ATOM 1610 C C . ASP A 1 199 ? 9.305 7.699 -12.934 1.00 93.75 199 ASP A C 1
ATOM 1612 O O . ASP A 1 199 ? 9.503 8.020 -14.104 1.00 93.75 199 ASP A O 1
ATOM 1616 N N . VAL A 1 200 ? 10.299 7.255 -12.154 1.00 94.19 200 VAL A N 1
ATOM 1617 C CA . VAL A 1 200 ? 11.687 7.131 -12.635 1.00 94.19 200 VAL A CA 1
ATOM 1618 C C . VAL A 1 200 ? 11.781 6.168 -13.818 1.00 94.19 200 VAL A C 1
ATOM 1620 O O . VAL A 1 200 ? 12.413 6.505 -14.820 1.00 94.19 200 VAL A O 1
ATOM 1623 N N . LEU A 1 201 ? 11.152 4.995 -13.721 1.00 92.44 201 LEU A N 1
ATOM 1624 C CA . LEU A 1 201 ? 11.141 4.010 -14.803 1.00 92.44 201 LEU A CA 1
ATOM 1625 C C . LEU A 1 201 ? 10.513 4.587 -16.080 1.00 92.44 201 LEU A C 1
ATOM 1627 O O . LEU A 1 201 ? 11.081 4.479 -17.163 1.00 92.44 201 LEU A O 1
ATOM 1631 N N . ILE A 1 202 ? 9.385 5.275 -15.945 1.00 91.12 202 ILE A N 1
ATOM 1632 C CA . ILE A 1 202 ? 8.630 5.826 -17.073 1.00 91.12 202 ILE A CA 1
ATOM 1633 C C . ILE A 1 202 ? 9.360 6.988 -17.719 1.00 91.12 202 ILE A C 1
ATOM 1635 O O . ILE A 1 202 ? 9.399 7.087 -18.940 1.00 91.12 202 ILE A O 1
ATOM 1639 N N . HIS A 1 203 ? 9.987 7.853 -16.927 1.00 91.69 203 HIS A N 1
ATOM 1640 C CA . HIS A 1 203 ? 10.824 8.913 -17.469 1.00 91.69 203 HIS A CA 1
ATOM 1641 C C . HIS A 1 203 ? 11.980 8.367 -18.317 1.00 91.69 203 HIS A C 1
ATOM 1643 O O . HIS A 1 203 ? 12.391 9.047 -19.256 1.00 91.69 203 HIS A O 1
ATOM 1649 N N . ASN A 1 204 ? 12.501 7.175 -18.009 1.00 90.75 204 ASN A N 1
ATOM 1650 C CA . ASN A 1 204 ? 13.510 6.517 -18.838 1.00 90.75 204 ASN A CA 1
ATOM 1651 C C . ASN A 1 204 ? 12.878 5.896 -20.089 1.00 90.75 204 ASN A C 1
ATOM 1653 O O . ASN A 1 204 ? 13.325 6.202 -21.187 1.00 90.75 204 ASN A O 1
ATOM 1657 N N . ALA A 1 205 ? 11.776 5.157 -19.939 1.00 89.56 205 ALA A N 1
ATOM 1658 C CA . ALA A 1 205 ? 11.067 4.554 -21.066 1.00 89.56 205 ALA A CA 1
ATOM 1659 C C . ALA A 1 205 ? 10.619 5.598 -22.111 1.00 89.56 205 ALA A C 1
ATOM 1661 O O . ALA A 1 205 ? 10.877 5.429 -23.297 1.00 89.56 205 ALA A O 1
ATOM 1662 N N . ILE A 1 206 ? 10.058 6.739 -21.680 1.00 90.62 206 ILE A N 1
ATOM 1663 C CA . ILE A 1 206 ? 9.683 7.846 -22.581 1.00 90.62 206 ILE A CA 1
ATOM 1664 C C . ILE A 1 206 ? 10.909 8.372 -23.336 1.00 90.62 206 ILE A C 1
ATOM 1666 O O . ILE A 1 206 ? 10.827 8.662 -24.527 1.00 90.62 206 ILE A O 1
ATOM 1670 N N . LYS A 1 207 ? 12.047 8.546 -22.654 1.00 89.75 207 LYS A N 1
ATOM 1671 C CA . LYS A 1 207 ? 13.272 9.040 -23.300 1.00 89.75 207 LYS A CA 1
ATOM 1672 C C . LYS A 1 207 ? 13.778 8.060 -24.347 1.00 89.75 207 LYS A C 1
ATOM 1674 O O . LYS A 1 207 ? 14.179 8.506 -25.419 1.00 89.75 207 LYS A O 1
ATOM 1679 N N . ASP A 1 208 ? 13.746 6.771 -24.039 1.00 87.12 208 ASP A N 1
ATOM 1680 C CA . ASP A 1 208 ? 14.198 5.726 -24.948 1.00 87.12 208 ASP A CA 1
ATOM 1681 C C . ASP A 1 208 ? 13.285 5.650 -26.179 1.00 87.12 208 ASP A C 1
ATOM 1683 O O . ASP A 1 208 ? 13.783 5.673 -27.304 1.00 87.12 208 ASP A O 1
ATOM 1687 N N . GLU A 1 209 ? 11.961 5.691 -25.998 1.00 86.69 209 GLU A N 1
ATOM 1688 C CA . GLU A 1 209 ? 10.997 5.750 -27.104 1.00 86.69 209 GLU A CA 1
ATOM 1689 C C . GLU A 1 209 ? 11.191 6.997 -27.981 1.00 86.69 209 GLU A C 1
ATOM 1691 O O . GLU A 1 209 ? 11.264 6.891 -29.207 1.00 86.69 209 GLU A O 1
ATOM 1696 N N . LEU A 1 210 ? 11.344 8.182 -27.376 1.00 86.38 210 LEU A N 1
ATOM 1697 C CA . LEU A 1 210 ? 11.604 9.424 -28.116 1.00 86.38 210 LEU A CA 1
ATOM 1698 C C . LEU A 1 210 ? 12.927 9.368 -28.888 1.00 86.38 210 LEU A C 1
ATOM 1700 O O . LEU A 1 210 ? 13.011 9.876 -30.006 1.00 86.38 210 LEU A O 1
ATOM 1704 N N . PHE A 1 211 ? 13.954 8.742 -28.314 1.00 85.62 211 PHE A N 1
ATOM 1705 C CA . PHE A 1 211 ? 15.255 8.583 -28.956 1.00 85.62 211 PHE A CA 1
ATOM 1706 C C . PHE A 1 211 ? 15.207 7.639 -30.168 1.00 85.62 211 PHE A C 1
ATOM 1708 O O . PHE A 1 211 ? 15.962 7.838 -31.121 1.00 85.62 211 PHE A O 1
ATOM 1715 N N . MET A 1 212 ? 14.308 6.648 -30.175 1.00 81.31 212 MET A N 1
ATOM 1716 C CA . MET A 1 212 ? 14.098 5.765 -31.333 1.00 81.31 212 MET A CA 1
ATOM 1717 C C . MET A 1 212 ? 13.418 6.470 -32.510 1.00 81.31 212 MET A C 1
ATOM 1719 O O . MET A 1 212 ? 13.601 6.060 -33.655 1.00 81.31 212 MET A O 1
ATOM 1723 N N . ILE A 1 213 ? 12.658 7.533 -32.243 1.00 83.56 213 ILE A N 1
ATOM 1724 C CA . ILE A 1 213 ? 11.898 8.278 -33.257 1.00 83.56 213 ILE A CA 1
ATOM 1725 C C . ILE A 1 213 ? 12.725 9.439 -33.850 1.00 83.56 213 ILE A C 1
ATOM 1727 O O . ILE A 1 213 ? 12.298 10.045 -34.830 1.00 83.56 213 ILE A O 1
ATOM 1731 N N . ASP A 1 214 ? 13.917 9.743 -33.313 1.00 81.00 214 ASP A N 1
ATOM 1732 C CA . ASP A 1 214 ? 14.751 10.873 -33.754 1.00 81.00 214 ASP A CA 1
ATOM 1733 C C . ASP A 1 214 ? 15.085 10.805 -35.268 1.00 81.00 214 ASP A C 1
ATOM 1735 O O . ASP A 1 214 ? 15.913 9.982 -35.698 1.00 81.00 214 ASP A O 1
ATOM 1739 N N . PRO A 1 215 ? 14.506 11.704 -36.097 1.00 71.62 215 PRO A N 1
ATOM 1740 C CA . PRO A 1 215 ? 14.711 11.713 -37.545 1.00 71.62 2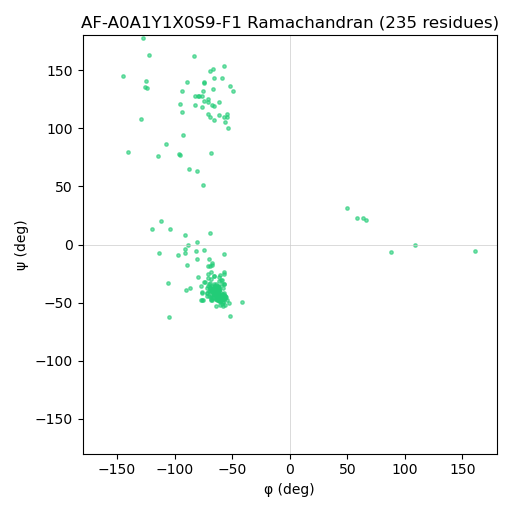15 PRO A CA 1
ATOM 1741 C C . PRO A 1 215 ? 16.179 11.910 -37.942 1.00 71.62 215 PRO A C 1
ATOM 1743 O O . PRO A 1 215 ? 16.607 11.446 -39.002 1.00 71.62 215 PRO A O 1
ATOM 1746 N N . LEU A 1 216 ? 16.981 12.556 -37.086 1.00 67.25 216 LEU A N 1
ATOM 1747 C CA . LEU A 1 216 ? 18.400 12.810 -37.342 1.00 67.25 216 LEU A CA 1
ATOM 1748 C C . LEU A 1 216 ? 19.247 11.529 -37.304 1.00 67.25 216 LEU A C 1
ATOM 1750 O O . LEU A 1 216 ? 20.352 11.513 -37.851 1.00 67.25 216 LEU A O 1
ATOM 1754 N N . ARG A 1 217 ? 18.748 10.438 -36.702 1.00 59.06 217 ARG A N 1
ATOM 1755 C CA . ARG A 1 217 ? 19.373 9.108 -36.811 1.00 59.06 217 ARG A CA 1
ATOM 1756 C C . ARG A 1 217 ? 18.889 8.346 -38.039 1.00 59.06 217 ARG A C 1
ATOM 1758 O O . ARG A 1 217 ? 19.718 7.714 -38.690 1.00 59.06 217 ARG A O 1
ATOM 1765 N N . MET A 1 218 ? 17.611 8.463 -38.409 1.00 57.28 218 MET A N 1
ATOM 1766 C CA . MET A 1 218 ? 17.100 7.872 -39.658 1.00 57.28 218 MET A CA 1
ATOM 1767 C C . MET A 1 218 ? 17.793 8.456 -40.901 1.00 57.28 218 MET A C 1
ATOM 1769 O O . MET A 1 218 ? 18.027 7.744 -41.873 1.00 57.28 218 MET A O 1
ATOM 1773 N N . SER A 1 219 ? 18.214 9.723 -40.842 1.00 55.06 219 SER A N 1
ATOM 1774 C CA . SER A 1 219 ? 18.965 10.390 -41.915 1.00 55.06 219 SER A CA 1
ATOM 1775 C C . SER A 1 219 ? 20.383 9.846 -42.140 1.00 55.06 219 SER A C 1
ATOM 1777 O O . SER A 1 219 ? 20.964 10.131 -43.184 1.00 55.06 219 SER A O 1
ATOM 1779 N N . LYS A 1 220 ? 20.968 9.074 -41.211 1.00 54.97 220 LYS A N 1
ATOM 1780 C CA . LYS A 1 220 ? 22.335 8.533 -41.366 1.00 54.97 220 LYS A CA 1
ATOM 1781 C C . LYS A 1 220 ? 22.411 7.279 -42.245 1.00 54.97 220 LYS A C 1
ATOM 1783 O O . LYS A 1 220 ? 23.474 6.676 -42.323 1.00 54.97 220 LYS A O 1
ATOM 1788 N N . HIS A 1 221 ? 21.296 6.825 -42.817 1.00 50.03 221 HIS A N 1
ATOM 1789 C CA . HIS A 1 221 ? 21.241 5.692 -43.754 1.00 50.03 221 HIS A CA 1
ATOM 1790 C C . HIS A 1 221 ? 20.688 6.094 -45.132 1.00 50.03 221 HIS A C 1
ATOM 1792 O O . HIS A 1 221 ? 20.364 5.226 -45.940 1.00 50.03 221 HIS A O 1
ATOM 1798 N N . GLY A 1 222 ? 20.586 7.396 -45.427 1.00 53.41 222 GLY A N 1
ATOM 1799 C CA . GLY A 1 222 ? 20.536 7.820 -46.826 1.00 53.41 222 GLY A CA 1
ATOM 1800 C C . GLY A 1 222 ? 21.885 7.501 -47.479 1.00 53.41 222 GLY A C 1
ATOM 1801 O O . GLY A 1 222 ? 22.894 7.621 -46.777 1.00 53.41 222 GLY A O 1
ATOM 1802 N N . PRO A 1 223 ? 21.932 7.076 -48.760 1.00 54.16 223 PRO A N 1
ATOM 1803 C CA . PRO A 1 223 ? 23.201 6.987 -49.473 1.00 54.16 223 PRO A CA 1
ATOM 1804 C C . PRO A 1 223 ? 23.919 8.317 -49.273 1.00 54.16 223 PRO A C 1
ATOM 1806 O O . PRO A 1 223 ? 23.281 9.374 -49.334 1.00 54.16 223 PRO A O 1
ATOM 1809 N N . ASP A 1 224 ? 25.200 8.252 -48.914 1.00 58.59 224 ASP A N 1
ATOM 1810 C CA . ASP A 1 224 ? 26.002 9.447 -48.728 1.00 58.59 224 ASP A CA 1
ATOM 1811 C C . ASP A 1 224 ? 25.915 10.205 -50.051 1.00 58.59 224 ASP A C 1
ATOM 1813 O O . ASP A 1 224 ? 26.431 9.747 -51.070 1.00 58.59 224 ASP A O 1
ATOM 1817 N N . ALA A 1 225 ? 25.149 11.299 -50.082 1.00 57.44 225 ALA A N 1
ATOM 1818 C CA . ALA A 1 225 ? 24.870 11.997 -51.332 1.00 57.44 225 ALA A CA 1
ATOM 1819 C C . ALA A 1 225 ? 26.193 12.408 -52.000 1.00 57.44 225 ALA A C 1
ATOM 1821 O O . ALA A 1 225 ? 26.267 12.497 -53.219 1.00 57.44 225 ALA A O 1
ATOM 1822 N N . ALA A 1 226 ? 27.256 12.577 -51.205 1.00 56.97 226 ALA A N 1
ATOM 1823 C CA . ALA A 1 226 ? 28.621 12.765 -51.669 1.00 56.97 226 ALA A CA 1
ATOM 1824 C C . ALA A 1 226 ? 29.172 11.574 -52.487 1.00 56.97 226 ALA A C 1
ATOM 1826 O O . ALA A 1 226 ? 29.731 11.799 -53.556 1.00 56.97 226 ALA A O 1
ATOM 1827 N N . GLU A 1 227 ? 28.971 10.322 -52.056 1.00 58.97 227 GLU A N 1
ATOM 1828 C CA . GLU A 1 227 ? 29.417 9.133 -52.806 1.00 58.97 227 GLU A CA 1
ATOM 1829 C C . GLU A 1 227 ? 28.597 8.913 -54.090 1.00 58.97 227 GLU A C 1
ATOM 1831 O O . GLU A 1 227 ? 29.137 8.480 -55.112 1.00 58.97 227 GLU A O 1
ATOM 1836 N N . GLU A 1 228 ? 27.303 9.249 -54.079 1.00 57.81 228 GLU A N 1
ATOM 1837 C CA . GLU A 1 228 ? 26.429 9.141 -55.259 1.00 57.81 228 GLU A CA 1
ATOM 1838 C C . GLU A 1 228 ? 26.766 10.206 -56.327 1.00 57.81 228 GLU A C 1
ATOM 1840 O O . GLU A 1 228 ? 26.766 9.916 -57.526 1.00 57.81 228 GLU A O 1
ATOM 1845 N N . TRP A 1 229 ? 27.155 11.420 -55.914 1.00 59.59 229 TRP A N 1
ATOM 1846 C CA . TRP A 1 229 ? 27.641 12.470 -56.822 1.00 59.59 229 TRP A CA 1
ATOM 1847 C C . TRP A 1 229 ? 29.005 12.140 -57.448 1.00 59.59 229 TRP A C 1
ATOM 1849 O O . TRP A 1 229 ? 29.205 12.390 -58.641 1.00 59.59 229 TRP A O 1
ATOM 1859 N N . ASP A 1 230 ? 29.930 11.557 -56.683 1.00 63.69 230 ASP A N 1
ATOM 1860 C CA . ASP A 1 230 ? 31.255 11.179 -57.190 1.00 63.69 230 ASP A CA 1
ATOM 1861 C C . ASP A 1 230 ? 31.189 9.974 -58.139 1.00 63.69 230 ASP A C 1
ATOM 1863 O O . ASP A 1 230 ? 31.865 9.953 -59.171 1.00 63.69 230 ASP A O 1
ATOM 1867 N N . THR A 1 231 ? 30.319 8.997 -57.864 1.00 64.50 231 THR A N 1
ATOM 1868 C CA . THR A 1 231 ? 30.106 7.844 -58.758 1.00 64.50 231 THR A CA 1
ATOM 1869 C C . THR A 1 231 ? 29.405 8.224 -60.065 1.00 64.50 231 THR A C 1
ATOM 1871 O O . THR A 1 231 ? 29.777 7.710 -61.123 1.00 64.50 231 THR A O 1
ATOM 1874 N N . LEU A 1 232 ? 28.454 9.166 -60.042 1.00 58.88 232 LEU A N 1
ATOM 1875 C CA . LEU A 1 232 ? 27.808 9.683 -61.258 1.00 58.88 232 LEU A CA 1
ATOM 1876 C C . LEU A 1 232 ? 28.749 10.536 -62.125 1.00 58.88 232 LEU A C 1
ATOM 1878 O O . LEU A 1 232 ? 28.653 10.492 -63.355 1.00 58.88 232 LEU A O 1
ATOM 1882 N N . ASN A 1 233 ? 29.686 11.265 -61.512 1.00 60.25 233 ASN A N 1
ATOM 1883 C CA . ASN A 1 233 ? 30.692 12.047 -62.236 1.00 60.25 233 ASN A CA 1
ATOM 1884 C C . ASN A 1 233 ? 31.862 11.193 -62.754 1.00 60.25 233 ASN A C 1
ATOM 1886 O O . ASN A 1 233 ? 32.439 11.521 -63.790 1.00 60.25 233 ASN A O 1
ATOM 1890 N N . ALA A 1 234 ? 32.183 10.074 -62.097 1.00 62.88 234 ALA A N 1
ATOM 1891 C CA . ALA A 1 234 ? 33.205 9.132 -62.561 1.00 62.88 234 ALA A CA 1
ATOM 1892 C C . ALA A 1 234 ? 32.789 8.336 -63.815 1.00 62.88 234 ALA A C 1
ATOM 1894 O O . ALA A 1 234 ? 33.647 7.793 -64.505 1.00 62.88 234 ALA A O 1
ATOM 1895 N N . LEU A 1 235 ? 31.491 8.276 -64.133 1.00 58.12 235 LEU A N 1
ATOM 1896 C CA . LEU A 1 235 ? 30.956 7.617 -65.334 1.00 58.12 235 LEU A CA 1
ATOM 1897 C C . LEU A 1 235 ? 30.881 8.538 -66.569 1.00 58.12 235 LEU A C 1
ATOM 1899 O O . LEU A 1 235 ? 30.454 8.087 -67.630 1.00 58.12 235 LEU A O 1
ATOM 1903 N N . HIS A 1 236 ? 31.284 9.809 -66.447 1.00 56.47 236 HIS A N 1
ATOM 1904 C CA . HIS A 1 236 ? 31.247 10.809 -67.526 1.00 56.47 236 HIS A CA 1
ATOM 1905 C C . HIS A 1 236 ? 32.634 11.262 -68.030 1.00 56.47 236 HIS A C 1
ATOM 1907 O O . HIS A 1 236 ? 32.734 12.312 -68.670 1.00 56.47 236 HIS A O 1
ATOM 1913 N N . ILE A 1 237 ? 33.692 10.475 -67.796 1.00 49.62 237 ILE A N 1
ATOM 1914 C CA . ILE A 1 237 ? 35.028 10.682 -68.391 1.00 49.62 237 ILE A CA 1
ATOM 1915 C C . ILE A 1 237 ? 35.432 9.460 -69.213 1.00 49.62 237 ILE A C 1
ATOM 1917 O O . ILE A 1 237 ? 35.318 8.334 -68.682 1.00 49.62 237 ILE A O 1
#

Solvent-accessible surface area (backbone atoms only — not comparable to full-atom values): 14006 Å² total; per-residue (Å²): 135,83,80,75,85,75,53,78,66,49,55,49,52,34,51,52,52,51,52,51,42,52,52,48,33,53,50,32,53,46,53,38,31,28,70,70,51,74,33,48,54,92,80,72,48,72,48,48,67,63,59,50,55,72,68,58,47,41,83,84,38,38,70,59,27,50,53,50,40,31,53,45,59,25,44,52,71,47,71,69,46,80,52,68,69,59,27,52,53,50,49,38,51,28,58,50,51,49,53,51,44,58,72,73,66,66,69,76,79,80,74,78,80,88,63,92,73,80,92,86,75,80,95,70,88,75,77,86,75,89,84,60,92,50,62,46,85,79,87,70,97,63,86,60,55,41,66,61,42,50,45,54,36,27,52,51,49,31,54,56,35,47,58,50,58,78,43,39,75,71,33,43,76,47,76,52,42,61,47,52,54,55,44,46,58,55,54,48,52,54,53,51,53,52,50,52,56,51,50,56,52,46,58,48,52,53,50,53,56,54,61,75,65,41,62,79,61,66,61,73,72,53,78,56,63,67,61,56,53,52,56,60,56,64,72,74,115

Radius of gyration: 27.06 Å; Cα contacts (8 Å, |Δi|>4): 162; chains: 1; bounding box: 71×54×92 Å